Protein AF-A0AAD5MLD8-F1 (afdb_monomer)

Structure (mmCIF, N/CA/C/O backbone):
data_AF-A0AAD5MLD8-F1
#
_entry.id   AF-A0AAD5MLD8-F1
#
loop_
_atom_site.group_PDB
_atom_site.id
_atom_site.type_symbol
_atom_site.label_atom_id
_atom_site.label_alt_id
_atom_site.label_comp_id
_atom_site.label_asym_id
_atom_site.label_entity_id
_atom_site.label_seq_id
_atom_site.pdbx_PDB_ins_code
_atom_site.Cartn_x
_atom_site.Cartn_y
_atom_site.Cartn_z
_atom_site.occupancy
_atom_site.B_iso_or_equiv
_atom_site.auth_seq_id
_atom_site.auth_comp_id
_atom_site.auth_asym_id
_atom_site.auth_atom_id
_atom_site.pdbx_PDB_model_num
ATOM 1 N N . MET A 1 1 ? -49.924 54.176 -0.182 1.00 39.25 1 MET A N 1
ATOM 2 C CA . MET A 1 1 ? -48.789 53.561 -0.897 1.00 39.25 1 MET A CA 1
ATOM 3 C C . MET A 1 1 ? -48.535 52.234 -0.194 1.00 39.25 1 MET A C 1
ATOM 5 O O . MET A 1 1 ? -47.742 52.191 0.726 1.00 39.25 1 MET A O 1
ATOM 9 N N . ASP A 1 2 ? -49.361 51.199 -0.286 1.00 33.53 2 ASP A N 1
ATOM 10 C CA . ASP A 1 2 ? -49.997 50.522 -1.421 1.00 33.53 2 ASP A CA 1
ATOM 11 C C . ASP A 1 2 ? -49.009 50.021 -2.486 1.00 33.53 2 ASP A C 1
ATOM 13 O O . ASP A 1 2 ? -48.157 50.798 -2.909 1.00 33.53 2 ASP A O 1
ATOM 17 N N . HIS A 1 3 ? -49.211 48.761 -2.910 1.00 33.03 3 HIS A N 1
ATOM 18 C CA . HIS A 1 3 ? -48.363 47.828 -3.698 1.00 33.03 3 HIS A CA 1
ATOM 19 C C . HIS A 1 3 ? -47.504 46.894 -2.809 1.00 33.03 3 HIS A C 1
ATOM 21 O O . HIS A 1 3 ? -46.559 47.337 -2.174 1.00 33.03 3 HIS A O 1
ATOM 27 N N . GLY A 1 4 ? -47.739 45.585 -2.659 1.00 28.70 4 GLY A N 1
ATOM 28 C CA . GLY A 1 4 ? -48.553 44.638 -3.423 1.00 28.70 4 GLY A CA 1
ATOM 29 C C . GLY A 1 4 ? -47.695 43.845 -4.414 1.00 28.70 4 GLY A C 1
ATOM 30 O O . GLY A 1 4 ? -47.583 44.265 -5.554 1.00 28.70 4 GLY A O 1
ATOM 31 N N . HIS A 1 5 ? -47.138 42.696 -4.009 1.00 34.34 5 HIS A N 1
ATOM 32 C CA . HIS A 1 5 ? -46.644 41.634 -4.907 1.00 34.34 5 HIS A CA 1
ATOM 33 C C . HIS A 1 5 ? -46.877 40.271 -4.235 1.00 34.34 5 HIS A C 1
ATOM 35 O O . HIS A 1 5 ? -46.333 39.984 -3.175 1.00 34.34 5 HIS A O 1
ATOM 41 N N . HIS A 1 6 ? -47.961 39.595 -4.614 1.00 31.33 6 HIS A N 1
ATOM 42 C CA . HIS A 1 6 ? -48.040 38.542 -5.637 1.00 31.33 6 HIS A CA 1
ATOM 43 C C . HIS A 1 6 ? -47.318 37.246 -5.239 1.00 31.33 6 HIS A C 1
ATOM 45 O O . HIS A 1 6 ? -46.127 37.057 -5.453 1.00 31.33 6 HIS A O 1
ATOM 51 N N . ILE A 1 7 ? -48.118 36.353 -4.652 1.00 32.38 7 ILE A N 1
ATOM 52 C CA . ILE A 1 7 ? -47.848 34.932 -4.454 1.00 32.38 7 ILE A CA 1
ATOM 53 C C . ILE A 1 7 ? -48.361 34.224 -5.708 1.00 32.38 7 ILE A C 1
ATOM 55 O O . ILE A 1 7 ? -49.561 34.278 -5.984 1.00 32.38 7 ILE A O 1
ATOM 59 N N . GLU A 1 8 ? -47.479 33.558 -6.447 1.00 30.08 8 GLU A N 1
ATOM 60 C CA . GLU A 1 8 ? -47.865 32.669 -7.541 1.00 30.08 8 GLU A CA 1
ATOM 61 C C . GLU A 1 8 ? -47.776 31.215 -7.066 1.00 30.08 8 GLU A C 1
ATOM 63 O O . GLU A 1 8 ? -46.756 30.749 -6.555 1.00 30.08 8 GLU A O 1
ATOM 68 N N . LYS A 1 9 ? -48.920 30.534 -7.150 1.00 30.44 9 LYS A N 1
ATOM 69 C CA . LYS A 1 9 ? -49.123 29.130 -6.800 1.00 30.44 9 LYS A CA 1
ATOM 70 C C . LYS A 1 9 ? -48.687 28.278 -7.990 1.00 30.44 9 LYS A C 1
ATOM 72 O O . LYS A 1 9 ? -49.201 28.485 -9.081 1.00 30.44 9 LYS A O 1
ATOM 77 N N . ALA A 1 10 ? -47.809 27.305 -7.766 1.00 32.53 10 ALA A N 1
ATOM 78 C CA . ALA A 1 10 ? -47.527 26.254 -8.738 1.00 32.53 10 ALA A CA 1
ATOM 79 C C . ALA A 1 10 ? -48.274 24.970 -8.356 1.00 32.53 10 ALA A C 1
ATOM 81 O O . ALA A 1 10 ? -48.301 24.560 -7.191 1.00 32.53 10 ALA A O 1
ATOM 82 N N . ASP A 1 11 ? -48.914 24.394 -9.367 1.00 31.75 11 ASP A N 1
ATOM 83 C CA . ASP A 1 11 ? -49.913 23.343 -9.292 1.00 31.75 11 ASP A CA 1
ATOM 84 C C . ASP A 1 11 ? -49.396 21.985 -8.810 1.00 31.75 11 ASP A C 1
ATOM 86 O O . ASP A 1 11 ? -48.335 21.484 -9.183 1.00 31.75 11 ASP A O 1
ATOM 90 N N . ILE A 1 12 ? -50.251 21.357 -8.006 1.00 30.27 12 ILE A N 1
ATOM 91 C CA . ILE A 1 12 ? -50.161 19.983 -7.529 1.00 30.27 12 ILE A CA 1
ATOM 92 C C . ILE A 1 12 ? -50.843 19.093 -8.573 1.00 30.27 12 ILE A C 1
ATOM 94 O O . ILE A 1 12 ? -52.072 19.014 -8.611 1.00 30.27 12 ILE A O 1
ATOM 98 N N . GLN A 1 13 ? -50.071 18.357 -9.374 1.00 30.47 13 GLN A N 1
ATOM 99 C CA . GLN A 1 13 ? -50.604 17.218 -10.124 1.00 30.47 13 GLN A CA 1
ATOM 100 C C . GLN A 1 13 ? -50.449 15.927 -9.316 1.00 30.47 13 GLN A C 1
ATOM 102 O O . GLN A 1 13 ? -49.373 15.353 -9.168 1.00 30.47 13 GLN A O 1
ATOM 107 N N . LYS A 1 14 ? -51.586 15.477 -8.779 1.00 31.31 14 LYS A N 1
ATOM 108 C CA . LYS A 1 14 ? -51.799 14.135 -8.237 1.00 31.31 14 LYS A CA 1
ATOM 109 C C . LYS A 1 14 ? -51.834 13.138 -9.397 1.00 31.31 14 LYS A C 1
ATOM 111 O O . LYS A 1 14 ? -52.748 13.187 -10.219 1.00 31.31 14 LYS A O 1
ATOM 116 N N . HIS A 1 15 ? -50.917 12.178 -9.411 1.00 31.06 15 HIS A N 1
ATOM 117 C CA . HIS A 1 15 ? -51.114 10.931 -10.145 1.00 31.06 15 HIS A CA 1
ATOM 118 C C . HIS A 1 15 ? -51.333 9.774 -9.175 1.00 31.06 15 HIS A C 1
ATOM 120 O O . HIS A 1 15 ? -50.545 9.503 -8.270 1.00 31.06 15 HIS A O 1
ATOM 126 N N . GLN A 1 16 ? -52.510 9.175 -9.340 1.00 29.50 16 GLN A N 1
ATOM 127 C CA . GLN A 1 16 ? -53.023 8.029 -8.615 1.00 29.50 16 GLN A CA 1
ATOM 128 C C . GLN A 1 16 ? -52.293 6.749 -9.038 1.00 29.50 16 GLN A C 1
ATOM 130 O O . GLN A 1 16 ? -51.884 6.582 -10.184 1.00 29.50 16 GLN A O 1
ATOM 135 N N . ARG A 1 17 ? -52.163 5.845 -8.063 1.00 28.47 17 ARG A N 1
ATOM 136 C CA . ARG A 1 17 ? -51.635 4.479 -8.175 1.00 28.47 17 ARG A CA 1
ATOM 137 C C . ARG A 1 17 ? -52.432 3.626 -9.169 1.00 28.47 17 ARG A C 1
ATOM 139 O O . ARG A 1 17 ? -53.650 3.777 -9.234 1.00 28.47 17 ARG A O 1
ATOM 146 N N . PRO A 1 18 ? -51.806 2.557 -9.684 1.00 27.39 18 PRO A N 1
ATOM 147 C CA . PRO A 1 18 ? -52.480 1.275 -9.821 1.00 27.39 18 PRO A CA 1
ATOM 148 C C . PRO A 1 18 ? -51.984 0.289 -8.757 1.00 27.39 18 PRO A C 1
ATOM 150 O O . PRO A 1 18 ? -50.807 -0.046 -8.649 1.00 27.39 18 PRO A O 1
ATOM 153 N N . THR A 1 19 ? -52.937 -0.164 -7.956 1.00 28.52 19 THR A N 1
ATOM 154 C CA . THR A 1 19 ? -52.924 -1.377 -7.138 1.00 28.52 19 THR A CA 1
ATOM 155 C C . THR A 1 19 ? -52.616 -2.620 -7.975 1.00 28.52 19 THR A C 1
ATOM 157 O O . THR A 1 19 ? -53.314 -2.880 -8.951 1.00 28.52 19 THR A O 1
ATOM 160 N N . ILE A 1 20 ? -51.647 -3.434 -7.545 1.00 28.59 20 ILE A N 1
ATOM 161 C CA . ILE A 1 20 ? -51.507 -4.825 -7.996 1.00 28.59 20 ILE A CA 1
ATOM 162 C C . ILE A 1 20 ? -52.199 -5.720 -6.966 1.00 28.59 20 ILE A C 1
ATOM 164 O O . ILE A 1 20 ? -51.765 -5.838 -5.820 1.00 28.59 20 ILE A O 1
ATOM 168 N N . SER A 1 21 ? -53.313 -6.311 -7.386 1.00 26.84 21 SER A N 1
ATOM 169 C CA . SER A 1 21 ? -54.072 -7.338 -6.679 1.00 26.84 21 SER A CA 1
ATOM 170 C C . SER A 1 21 ? -53.724 -8.734 -7.200 1.00 26.84 21 SER A C 1
ATOM 172 O O . SER A 1 21 ? -53.567 -8.906 -8.403 1.00 26.84 21 SER A O 1
ATOM 174 N N . SER A 1 22 ? -53.752 -9.715 -6.289 1.00 27.72 22 SER A N 1
ATOM 175 C CA . SER A 1 22 ? -53.894 -11.173 -6.502 1.00 27.72 22 SER A CA 1
ATOM 176 C C . SER A 1 22 ? -52.821 -11.865 -7.365 1.00 27.72 22 SER A C 1
ATOM 178 O O . SER A 1 22 ? -52.648 -11.570 -8.533 1.00 27.72 22 SER A O 1
ATOM 180 N N . GLY A 1 23 ? -52.115 -12.871 -6.858 1.00 27.92 23 GLY A N 1
ATOM 181 C CA . GLY A 1 23 ? -52.740 -14.166 -6.621 1.00 27.92 23 GLY A CA 1
ATOM 182 C C . GLY A 1 23 ? -51.812 -15.129 -5.886 1.00 27.92 23 GLY A C 1
ATOM 183 O O . GLY A 1 23 ? -50.686 -15.383 -6.300 1.00 27.92 23 GLY A O 1
ATOM 184 N N . ARG A 1 24 ? -52.324 -15.684 -4.785 1.00 28.00 24 ARG A N 1
ATOM 185 C CA . ARG A 1 24 ? -51.824 -16.912 -4.167 1.00 28.00 24 ARG A CA 1
ATOM 186 C C . ARG A 1 24 ? -52.248 -18.083 -5.050 1.00 28.00 24 ARG A C 1
ATOM 188 O O . ARG A 1 24 ? -53.435 -18.397 -5.089 1.00 28.00 24 ARG A O 1
ATOM 195 N N . THR A 1 25 ? -51.302 -18.775 -5.668 1.00 29.70 25 THR A N 1
ATOM 196 C CA . THR A 1 25 ? -51.515 -20.139 -6.166 1.00 29.70 25 THR A CA 1
ATOM 197 C C . THR A 1 25 ? -50.780 -21.120 -5.267 1.00 29.70 25 THR A C 1
ATOM 199 O O . THR A 1 25 ? -49.562 -21.123 -5.117 1.00 29.70 25 THR A O 1
ATOM 202 N N . ARG A 1 26 ? -51.603 -21.919 -4.595 1.00 27.58 26 ARG A N 1
ATOM 203 C CA . ARG A 1 26 ? -51.268 -23.035 -3.726 1.00 27.58 26 ARG A CA 1
ATOM 204 C C . ARG A 1 26 ? -51.119 -24.259 -4.627 1.00 27.58 26 ARG A C 1
ATOM 206 O O . ARG A 1 26 ? -52.128 -24.732 -5.137 1.00 27.58 26 ARG A O 1
ATOM 213 N N . THR A 1 27 ? -49.909 -24.785 -4.790 1.00 28.41 27 THR A N 1
ATOM 214 C CA . THR A 1 27 ? -49.712 -26.103 -5.412 1.00 28.41 27 THR A CA 1
ATOM 215 C C . THR A 1 27 ? -49.242 -27.073 -4.341 1.00 28.41 27 THR A C 1
ATOM 217 O O . THR A 1 27 ? -48.150 -26.954 -3.792 1.00 28.41 27 THR A O 1
ATOM 220 N N . GLN A 1 28 ? -50.133 -27.997 -3.994 1.00 27.20 28 GLN A N 1
ATOM 221 C CA . GLN A 1 28 ? -49.873 -29.129 -3.121 1.00 27.20 28 GLN A CA 1
ATOM 222 C C . GLN A 1 28 ? -49.443 -30.344 -3.952 1.00 27.20 28 GLN A C 1
ATOM 224 O O . GLN A 1 28 ? -50.010 -30.613 -5.003 1.00 27.20 28 GLN A O 1
ATOM 229 N N . MET A 1 29 ? -48.537 -31.114 -3.349 1.00 25.55 29 MET A N 1
ATOM 230 C CA . MET A 1 29 ? -48.331 -32.559 -3.481 1.00 25.55 29 MET A CA 1
ATOM 231 C C . MET A 1 29 ? -47.761 -33.136 -4.784 1.00 25.55 29 MET A C 1
ATOM 233 O O . MET A 1 29 ? -48.455 -33.383 -5.760 1.00 25.55 29 MET A O 1
ATOM 237 N N . GLY A 1 30 ? -46.513 -33.587 -4.657 1.00 28.00 30 GLY A N 1
ATOM 238 C CA . GLY A 1 30 ? -45.981 -34.754 -5.353 1.00 28.00 30 GLY A CA 1
ATOM 239 C C . GLY A 1 30 ? -44.985 -35.477 -4.448 1.00 28.00 30 GLY A C 1
ATOM 240 O O . GLY A 1 30 ? -43.785 -35.257 -4.547 1.00 28.00 30 GLY A O 1
ATOM 241 N N . LYS A 1 31 ? -45.475 -36.313 -3.520 1.00 31.77 31 LYS A N 1
ATOM 242 C CA . LYS A 1 31 ? -44.636 -37.263 -2.770 1.00 31.77 31 LYS A CA 1
ATOM 243 C C . LYS A 1 31 ? -44.147 -38.335 -3.745 1.00 31.77 31 LYS A C 1
ATOM 245 O O . LYS A 1 31 ? -44.894 -39.265 -4.040 1.00 31.77 31 LYS A O 1
ATOM 250 N N . LYS A 1 32 ? -42.903 -38.238 -4.211 1.00 28.78 32 LYS A N 1
ATOM 251 C CA . LYS A 1 32 ? -42.216 -39.356 -4.863 1.00 28.78 32 LYS A CA 1
ATOM 252 C C . LYS A 1 32 ? -41.298 -40.006 -3.828 1.00 28.78 32 LYS A C 1
ATOM 254 O O . LYS A 1 32 ? -40.306 -39.424 -3.409 1.00 28.78 32 LYS A O 1
ATOM 259 N N . LYS A 1 33 ? -41.711 -41.181 -3.346 1.00 31.12 33 LYS A N 1
ATOM 260 C CA . LYS A 1 33 ? -40.863 -42.099 -2.580 1.00 31.12 33 LYS A CA 1
ATOM 261 C C . LYS A 1 33 ? -39.792 -42.614 -3.538 1.00 31.12 33 LYS A C 1
ATOM 263 O O . LYS A 1 33 ? -40.129 -43.386 -4.431 1.00 31.12 33 LYS A O 1
ATOM 268 N N . GLU A 1 34 ? -38.546 -42.205 -3.347 1.00 30.27 34 GLU A N 1
ATOM 269 C CA . GLU A 1 34 ? -37.409 -42.902 -3.940 1.00 30.27 34 GLU A CA 1
ATOM 270 C C . GLU A 1 34 ? -36.818 -43.875 -2.925 1.00 30.27 34 GLU A C 1
ATOM 272 O O . GLU A 1 34 ? -36.647 -43.594 -1.737 1.00 30.27 34 GLU A O 1
ATOM 277 N N . LYS A 1 35 ? -36.681 -45.093 -3.428 1.00 27.92 35 LYS A N 1
ATOM 278 C CA . LYS A 1 35 ? -36.408 -46.339 -2.740 1.00 27.92 35 LYS A CA 1
ATOM 279 C C . LYS A 1 35 ? -34.901 -46.422 -2.514 1.00 27.92 35 LYS A C 1
ATOM 281 O O . LYS A 1 35 ? -34.129 -46.242 -3.447 1.00 27.92 35 LYS A O 1
ATOM 286 N N . TRP A 1 36 ? -34.514 -46.686 -1.273 1.00 25.27 36 TRP A N 1
ATOM 287 C CA . TRP A 1 36 ? -33.142 -46.999 -0.899 1.00 25.27 36 TRP A CA 1
ATOM 288 C C . TRP A 1 36 ? -32.765 -48.365 -1.476 1.00 25.27 36 TRP A C 1
ATOM 290 O O . TRP A 1 36 ? -33.421 -49.358 -1.160 1.00 25.27 36 TRP A O 1
ATOM 300 N N . GLU A 1 37 ? -31.706 -48.419 -2.276 1.00 31.09 37 GLU A N 1
ATOM 301 C CA . GLU A 1 37 ? -30.959 -49.647 -2.540 1.00 31.09 37 GLU A CA 1
ATOM 302 C C . GLU A 1 37 ? -29.500 -49.410 -2.146 1.00 31.09 37 GLU A C 1
ATOM 304 O O . GLU A 1 37 ? -28.834 -48.492 -2.619 1.00 31.09 37 GLU A O 1
ATOM 309 N N . ALA A 1 38 ? -29.061 -50.216 -1.182 1.00 30.50 38 ALA A N 1
ATOM 310 C CA . ALA A 1 38 ? -27.708 -50.274 -0.670 1.00 30.50 38 ALA A CA 1
ATOM 311 C C . ALA A 1 38 ? -26.835 -51.085 -1.635 1.00 30.50 38 ALA A C 1
ATOM 313 O O . ALA A 1 38 ? -27.226 -52.178 -2.046 1.00 30.50 38 ALA A O 1
ATOM 314 N N . GLY A 1 39 ? -25.642 -50.587 -1.957 1.00 28.66 39 GLY A N 1
ATOM 315 C CA . GLY A 1 39 ? -24.698 -51.327 -2.784 1.00 28.66 39 GLY A CA 1
ATOM 316 C C . GLY A 1 39 ? -23.314 -50.693 -2.835 1.00 28.66 39 GLY A C 1
ATOM 317 O O . GLY A 1 39 ? -23.141 -49.626 -3.407 1.00 28.66 39 GLY A O 1
ATOM 318 N N . SER A 1 40 ? -22.354 -51.422 -2.264 1.00 29.78 40 SER A N 1
ATOM 319 C CA . SER A 1 40 ? -20.892 -51.328 -2.398 1.00 29.78 40 SER A CA 1
ATOM 320 C C . SER A 1 40 ? -20.197 -50.047 -1.925 1.00 29.78 40 SER A C 1
ATOM 322 O O . SER A 1 40 ? -20.088 -49.057 -2.645 1.00 29.78 40 SER A O 1
ATOM 324 N N . GLY A 1 41 ? -19.617 -50.143 -0.725 1.00 38.44 41 GLY A N 1
ATOM 325 C CA . GLY A 1 41 ? -18.533 -49.280 -0.283 1.00 38.44 41 GLY A CA 1
ATOM 326 C C . GLY A 1 41 ? -17.299 -49.478 -1.160 1.00 38.44 41 GLY A C 1
ATOM 327 O O . GLY A 1 41 ? -16.670 -50.533 -1.143 1.00 38.44 41 GLY A O 1
ATOM 328 N N . GLN A 1 42 ? -16.962 -48.436 -1.908 1.00 29.86 42 GLN A N 1
ATOM 329 C CA . GLN A 1 42 ? -15.578 -48.094 -2.182 1.00 29.86 42 GLN A CA 1
ATOM 330 C C . GLN A 1 42 ? -15.266 -46.884 -1.310 1.00 29.86 42 GLN A C 1
ATOM 332 O O . GLN A 1 42 ? -15.884 -45.8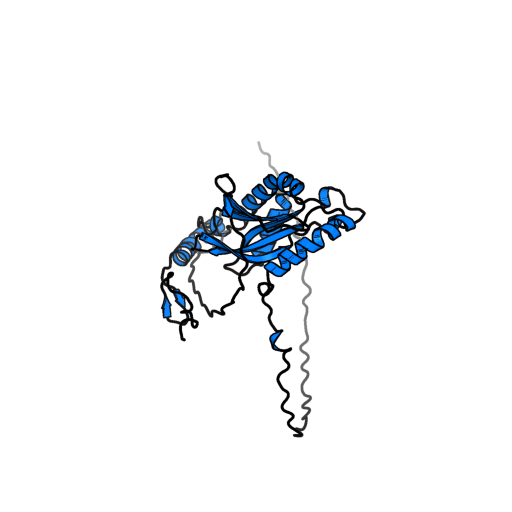29 -1.460 1.00 29.86 42 GLN A O 1
ATOM 337 N N . GLU A 1 43 ? -14.339 -47.072 -0.376 1.00 36.88 43 GLU A N 1
ATOM 338 C CA . GLU A 1 43 ? -13.629 -45.999 0.312 1.00 36.88 43 GLU A CA 1
ATOM 339 C C . GLU A 1 43 ? -12.983 -45.126 -0.769 1.00 36.88 43 GLU A C 1
ATOM 341 O O . GLU A 1 43 ? -11.941 -45.454 -1.335 1.00 36.88 43 GLU A O 1
ATOM 346 N N . LYS A 1 44 ? -13.672 -44.048 -1.151 1.00 35.06 44 LYS A N 1
ATOM 347 C CA . LYS A 1 44 ? -13.056 -42.975 -1.917 1.00 35.06 44 LYS A CA 1
ATOM 348 C C . LYS A 1 44 ? -12.116 -42.273 -0.952 1.00 35.06 44 LYS A C 1
ATOM 350 O O . LYS A 1 44 ? -12.581 -41.628 -0.014 1.00 35.06 44 LYS A O 1
ATOM 355 N N . GLU A 1 45 ? -10.813 -42.413 -1.186 1.00 36.94 45 GLU A N 1
ATOM 356 C CA . GLU A 1 45 ? -9.841 -41.444 -0.688 1.00 36.94 45 GLU A CA 1
ATOM 357 C C . GLU A 1 45 ? -10.401 -40.039 -0.958 1.00 36.94 45 GLU A C 1
ATOM 359 O O . GLU A 1 45 ? -10.863 -39.784 -2.081 1.00 36.94 45 GLU A O 1
ATOM 364 N N . PRO A 1 46 ? -10.436 -39.137 0.036 1.00 34.12 46 PRO A N 1
ATOM 365 C CA . PRO A 1 46 ? -10.917 -37.793 -0.208 1.00 34.12 46 PRO A CA 1
ATOM 366 C C . PRO A 1 46 ? -9.999 -37.157 -1.250 1.00 34.12 46 PRO A C 1
ATOM 368 O O . PRO A 1 46 ? -8.781 -37.073 -1.065 1.00 34.12 46 PRO A O 1
ATOM 371 N N . LEU A 1 47 ? -10.603 -36.763 -2.375 1.00 35.50 47 LEU A N 1
ATOM 372 C CA . LEU A 1 47 ? -9.947 -35.991 -3.416 1.00 35.50 47 LEU A CA 1
ATOM 373 C C . LEU A 1 47 ? -9.204 -34.827 -2.754 1.00 35.50 47 LEU A C 1
ATOM 375 O O . LEU A 1 47 ? -9.806 -33.998 -2.072 1.00 35.50 47 LEU A O 1
ATOM 379 N N . LYS A 1 48 ? -7.903 -34.727 -3.032 1.00 37.09 48 LYS A N 1
ATOM 380 C CA . LYS A 1 48 ? -7.059 -33.566 -2.705 1.00 37.09 48 LYS A CA 1
ATOM 381 C C . LYS A 1 48 ? -7.576 -32.240 -3.297 1.00 37.09 48 LYS A C 1
ATOM 383 O O . LYS A 1 48 ? -7.018 -31.195 -2.988 1.00 37.09 48 LYS A O 1
ATOM 388 N N . ASP A 1 49 ? -8.652 -32.279 -4.078 1.00 36.69 49 ASP A N 1
ATOM 389 C CA . ASP A 1 49 ? -9.279 -31.131 -4.728 1.00 36.69 49 ASP A CA 1
ATOM 390 C C . ASP A 1 49 ? -10.345 -30.423 -3.866 1.00 36.69 49 ASP A C 1
ATOM 392 O O . ASP A 1 49 ? -10.738 -29.308 -4.197 1.00 36.69 49 ASP A O 1
ATOM 396 N N . GLU A 1 50 ? -10.786 -30.987 -2.730 1.00 37.19 50 GLU A N 1
ATOM 397 C CA . GLU A 1 50 ? -11.754 -30.311 -1.836 1.00 37.19 50 GLU A CA 1
ATOM 398 C C . GLU A 1 50 ? -11.117 -29.304 -0.855 1.00 37.19 50 GLU A C 1
ATOM 400 O O . GLU A 1 50 ? -11.828 -28.514 -0.239 1.00 37.19 50 GLU A O 1
ATOM 405 N N . ILE A 1 51 ? -9.780 -29.250 -0.756 1.00 43.62 51 ILE A N 1
ATOM 406 C CA . ILE A 1 51 ? -9.051 -28.234 0.039 1.00 43.62 51 ILE A CA 1
ATOM 407 C C . ILE A 1 51 ? -8.680 -27.002 -0.818 1.00 43.62 51 ILE A C 1
ATOM 409 O O . ILE A 1 51 ? -8.171 -26.010 -0.309 1.00 43.62 51 ILE A O 1
ATOM 413 N N . ALA A 1 52 ? -9.019 -26.987 -2.113 1.00 41.72 52 ALA A N 1
ATOM 414 C CA . ALA A 1 52 ? -8.958 -25.769 -2.933 1.00 41.72 52 ALA A CA 1
ATOM 415 C C . ALA A 1 52 ? -10.084 -24.758 -2.594 1.00 41.72 52 ALA A C 1
ATOM 417 O O . ALA A 1 52 ? -10.156 -23.667 -3.161 1.00 41.72 52 ALA A O 1
ATOM 418 N N . GLY A 1 53 ? -10.986 -25.119 -1.674 1.00 44.03 53 GLY A N 1
ATOM 419 C CA . GLY A 1 53 ? -12.152 -24.340 -1.271 1.00 44.03 53 GLY A CA 1
ATOM 420 C C . GLY A 1 53 ? -11.865 -23.337 -0.156 1.00 44.03 53 GLY A C 1
ATOM 421 O O . GLY A 1 53 ? -12.302 -23.561 0.965 1.00 44.03 53 GLY A O 1
ATOM 422 N N . GLN A 1 54 ? -11.178 -22.248 -0.516 1.00 48.28 54 GLN A N 1
ATOM 423 C CA . GLN A 1 54 ? -11.043 -20.928 0.141 1.00 48.28 54 GLN A CA 1
ATOM 424 C C . GLN A 1 54 ? -9.577 -20.489 0.172 1.00 48.28 54 GLN A C 1
ATOM 426 O O . GLN A 1 54 ? -9.003 -20.288 1.236 1.00 48.28 54 GLN A O 1
ATOM 431 N N . MET A 1 55 ? -8.973 -20.300 -1.006 1.00 50.38 55 MET A N 1
ATOM 432 C CA . MET A 1 55 ? -7.804 -19.424 -1.068 1.00 50.38 55 MET A CA 1
ATOM 433 C C . MET A 1 55 ? -8.249 -18.024 -0.648 1.00 50.38 55 MET A C 1
ATOM 435 O O . MET A 1 55 ? -9.108 -17.410 -1.290 1.00 50.38 55 MET A O 1
ATOM 439 N N . ILE A 1 56 ? -7.693 -17.538 0.454 1.00 63.47 56 ILE A N 1
ATOM 440 C CA . ILE A 1 56 ? -7.806 -16.139 0.834 1.00 63.47 56 ILE A CA 1
ATOM 441 C C . ILE A 1 56 ? -6.960 -15.358 -0.180 1.00 63.47 56 ILE A C 1
ATOM 443 O O . ILE A 1 56 ? -5.929 -15.838 -0.645 1.00 63.47 56 ILE A O 1
ATOM 447 N N . VAL A 1 57 ? -7.377 -14.141 -0.546 1.00 66.75 57 VAL A N 1
ATOM 448 C CA . VAL A 1 57 ? -6.659 -13.271 -1.511 1.00 66.75 57 VAL A CA 1
ATOM 449 C C . VAL A 1 57 ? -5.167 -13.095 -1.160 1.00 66.75 57 VAL A C 1
ATOM 451 O O . VAL A 1 57 ? -4.352 -12.791 -2.026 1.00 66.75 57 VAL A O 1
ATOM 454 N N . PHE A 1 58 ? -4.803 -13.333 0.100 1.00 73.62 58 PHE A N 1
ATOM 455 C CA . PHE A 1 58 ? -3.455 -13.219 0.638 1.00 73.62 58 PHE A CA 1
ATOM 456 C C . PHE A 1 58 ? -2.626 -14.523 0.636 1.00 73.62 58 PHE A C 1
ATOM 458 O O . PHE A 1 58 ? -1.524 -14.533 1.176 1.00 73.62 58 PHE A O 1
ATOM 465 N N . ASP A 1 59 ? -3.133 -15.629 0.083 1.00 72.06 59 ASP A N 1
ATOM 466 C CA . ASP A 1 59 ? -2.410 -16.915 0.065 1.00 72.06 59 ASP A CA 1
ATOM 467 C C . ASP A 1 59 ? -1.348 -16.996 -1.046 1.00 72.06 59 ASP A C 1
ATOM 469 O O . ASP A 1 59 ? -0.529 -17.919 -1.082 1.00 72.06 59 ASP A O 1
ATOM 473 N N . SER A 1 60 ? -1.333 -16.024 -1.959 1.00 77.12 60 SER A N 1
ATOM 474 C CA . SER A 1 60 ? -0.326 -15.936 -3.011 1.00 77.12 60 SER A CA 1
ATOM 475 C C . SER A 1 60 ? 1.035 -15.506 -2.462 1.00 77.12 60 SER A C 1
ATOM 477 O O . SER A 1 60 ? 1.160 -14.559 -1.687 1.00 77.12 60 SER A O 1
ATOM 479 N N . SER A 1 61 ? 2.098 -16.166 -2.926 1.00 87.25 61 SER A N 1
ATOM 480 C CA . SER A 1 61 ? 3.467 -1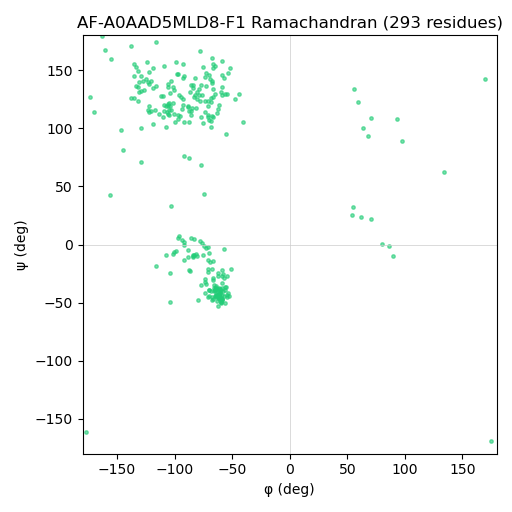5.754 -2.609 1.00 87.25 61 SER A CA 1
ATOM 481 C C . SER A 1 61 ? 3.788 -14.406 -3.262 1.00 87.25 61 SER A C 1
ATOM 483 O O . SER A 1 61 ? 3.989 -14.325 -4.475 1.00 87.25 61 SER A O 1
ATOM 485 N N . LEU A 1 62 ? 3.923 -13.362 -2.442 1.00 91.25 62 LEU A N 1
ATOM 486 C CA . LEU A 1 62 ? 4.363 -12.036 -2.888 1.00 91.25 62 LEU A CA 1
ATOM 487 C C . LEU A 1 62 ? 5.714 -12.070 -3.606 1.00 91.25 62 LEU A C 1
ATOM 489 O O . LEU A 1 62 ? 5.917 -11.353 -4.582 1.00 91.25 62 LEU A O 1
ATOM 493 N N . GLU A 1 63 ? 6.639 -12.923 -3.160 1.00 92.81 63 GLU A N 1
ATOM 494 C CA . GLU A 1 63 ? 7.932 -13.084 -3.826 1.00 92.81 63 GLU A CA 1
ATOM 495 C C . GLU A 1 63 ? 7.755 -13.591 -5.262 1.00 92.81 63 GLU A C 1
ATOM 497 O O . GLU A 1 63 ? 8.392 -13.091 -6.193 1.00 92.81 63 GLU A O 1
ATOM 502 N N . TYR A 1 64 ? 6.865 -14.564 -5.466 1.00 91.62 64 TYR A N 1
ATOM 503 C CA . TYR A 1 64 ? 6.539 -15.054 -6.799 1.00 91.62 64 TYR A CA 1
ATOM 504 C C . TYR A 1 64 ? 5.881 -13.964 -7.658 1.00 91.62 64 TYR A C 1
ATOM 506 O O . TYR A 1 64 ? 6.291 -13.777 -8.804 1.00 91.62 64 TYR A O 1
ATOM 514 N N . GLU A 1 65 ? 4.919 -13.213 -7.115 1.00 91.81 65 GLU A N 1
ATOM 515 C CA . GLU A 1 65 ? 4.229 -12.130 -7.833 1.00 91.81 65 GLU A CA 1
ATOM 516 C C . GLU A 1 65 ? 5.183 -11.008 -8.267 1.00 91.81 65 GLU A C 1
ATOM 518 O O . GLU A 1 65 ? 5.153 -10.581 -9.426 1.00 91.81 65 GLU A O 1
ATOM 523 N N . VAL A 1 66 ? 6.083 -10.577 -7.377 1.00 94.00 66 VAL A N 1
ATOM 524 C CA . VAL A 1 66 ? 7.126 -9.583 -7.676 1.00 94.00 66 VAL A CA 1
ATOM 525 C C . VAL A 1 66 ? 8.028 -10.082 -8.805 1.00 94.00 66 VAL A C 1
ATOM 527 O O . VAL A 1 66 ? 8.231 -9.375 -9.794 1.00 94.00 66 VAL A O 1
ATOM 530 N N . ASN A 1 67 ? 8.525 -11.318 -8.701 1.00 93.31 67 ASN A N 1
ATOM 531 C CA . ASN A 1 67 ? 9.403 -11.912 -9.711 1.00 93.31 67 ASN A CA 1
ATOM 532 C C . ASN A 1 67 ? 8.697 -12.105 -11.064 1.00 93.31 67 ASN A C 1
ATOM 534 O O . ASN A 1 67 ? 9.311 -11.924 -12.116 1.00 93.31 67 ASN A O 1
ATOM 538 N N . SER A 1 68 ? 7.419 -12.489 -11.056 1.00 92.81 68 SER A N 1
ATOM 539 C CA . SER A 1 68 ? 6.607 -12.675 -12.265 1.00 92.81 68 SER A CA 1
ATOM 540 C C . SER A 1 68 ? 6.332 -11.344 -12.975 1.00 92.81 68 SER A C 1
ATOM 542 O O . SER A 1 68 ? 6.538 -11.216 -14.186 1.00 92.81 68 SER A O 1
ATOM 544 N N . THR A 1 69 ? 5.962 -10.315 -12.212 1.00 94.00 69 THR A N 1
ATOM 545 C CA . THR A 1 69 ? 5.730 -8.953 -12.714 1.00 94.00 69 THR A CA 1
ATOM 546 C C . THR A 1 69 ? 6.995 -8.365 -13.331 1.00 94.00 69 THR A C 1
ATOM 548 O O . THR A 1 69 ? 6.974 -7.829 -14.436 1.00 94.00 69 THR A O 1
ATOM 551 N N . GLN A 1 70 ? 8.127 -8.502 -12.644 1.00 92.88 70 GLN A N 1
ATOM 552 C CA . GLN A 1 70 ? 9.406 -7.982 -13.114 1.00 92.88 70 GLN A CA 1
ATOM 553 C C . GLN A 1 70 ? 9.841 -8.605 -14.450 1.00 92.88 70 GLN A C 1
ATOM 555 O O . GLN A 1 70 ? 10.399 -7.920 -15.307 1.00 92.88 70 GLN A O 1
ATOM 560 N N . LYS A 1 71 ? 9.574 -9.903 -14.640 1.00 92.50 71 LYS A N 1
ATOM 561 C CA . LYS A 1 71 ? 9.897 -10.622 -15.880 1.00 92.50 71 LYS A CA 1
ATOM 562 C C . LYS A 1 71 ? 8.976 -10.254 -17.042 1.00 92.50 71 LYS A C 1
ATOM 564 O O . LYS A 1 71 ? 9.434 -10.267 -18.180 1.00 92.50 71 LYS A O 1
ATOM 569 N N . SER A 1 72 ? 7.711 -9.940 -16.767 1.00 91.75 72 SER A N 1
ATOM 570 C CA . SER A 1 72 ? 6.704 -9.613 -17.789 1.00 91.75 72 SER A CA 1
ATOM 571 C C . SER A 1 72 ? 6.673 -8.128 -18.173 1.00 91.75 72 SER A C 1
ATOM 573 O O . SER A 1 72 ? 6.268 -7.801 -19.288 1.00 91.75 72 SER A O 1
ATOM 575 N N . GLN A 1 73 ? 7.159 -7.218 -17.319 1.00 92.50 73 GLN A N 1
ATOM 576 C CA . GLN A 1 73 ? 7.171 -5.774 -17.603 1.00 92.50 73 GLN A CA 1
ATOM 577 C C . GLN A 1 73 ? 7.830 -5.391 -18.948 1.00 92.50 73 GLN A C 1
ATOM 579 O O . GLN A 1 73 ? 7.223 -4.602 -19.672 1.00 92.50 73 GLN A O 1
ATOM 584 N N . PRO A 1 74 ? 8.997 -5.934 -19.353 1.00 90.75 74 PRO A N 1
ATOM 585 C CA . PRO A 1 74 ? 9.608 -5.564 -20.634 1.00 90.75 74 PRO A CA 1
ATOM 586 C C . PRO A 1 74 ? 8.795 -6.022 -21.848 1.00 90.75 74 PRO A C 1
ATOM 588 O O . PRO A 1 74 ? 8.878 -5.429 -22.920 1.00 90.75 74 PRO A O 1
ATOM 591 N N . GLU A 1 75 ? 8.042 -7.115 -21.720 1.00 90.06 75 GLU A N 1
ATOM 592 C CA . GLU A 1 75 ? 7.130 -7.562 -22.770 1.00 90.06 75 GLU A CA 1
ATOM 593 C C . GLU A 1 75 ? 5.941 -6.613 -22.881 1.00 90.06 75 GLU A C 1
ATOM 595 O O . GLU A 1 75 ? 5.653 -6.135 -23.975 1.00 90.06 75 GLU A O 1
ATOM 600 N N . ASN A 1 76 ? 5.367 -6.226 -21.741 1.00 86.81 76 ASN A N 1
ATOM 601 C CA . ASN A 1 76 ? 4.289 -5.247 -21.681 1.00 86.81 76 ASN A CA 1
ATOM 602 C C . ASN A 1 76 ? 4.697 -3.879 -22.267 1.00 86.81 76 ASN A C 1
ATOM 604 O O . ASN A 1 76 ? 3.927 -3.249 -22.992 1.00 86.81 76 ASN A O 1
ATOM 608 N N . GLU A 1 77 ? 5.930 -3.432 -22.015 1.00 89.81 77 GLU A N 1
ATOM 609 C CA . GLU A 1 77 ? 6.467 -2.201 -22.605 1.00 89.81 77 GLU A CA 1
ATOM 610 C C . GLU A 1 77 ? 6.611 -2.306 -24.128 1.00 89.81 77 GLU A C 1
ATOM 612 O O . GLU A 1 77 ? 6.283 -1.359 -24.839 1.00 89.81 77 GLU A O 1
ATOM 617 N N . ARG A 1 78 ? 7.047 -3.459 -24.652 1.00 88.81 78 ARG A N 1
ATOM 618 C CA . ARG A 1 78 ? 7.164 -3.678 -26.104 1.00 88.81 78 ARG A CA 1
ATOM 619 C C . ARG A 1 78 ? 5.810 -3.771 -26.801 1.00 88.81 78 ARG A C 1
ATOM 621 O O . ARG A 1 78 ? 5.685 -3.270 -27.914 1.00 88.81 78 ARG A O 1
ATOM 628 N N . GLU A 1 79 ? 4.834 -4.422 -26.177 1.00 88.31 79 GLU A N 1
ATOM 629 C CA . GLU A 1 79 ? 3.516 -4.665 -26.768 1.00 88.31 79 GLU A CA 1
ATOM 630 C C . GLU A 1 79 ? 2.609 -3.430 -26.682 1.00 88.31 79 GLU A C 1
ATOM 632 O O . GLU A 1 79 ? 2.029 -3.012 -27.682 1.00 88.31 79 GLU A O 1
ATOM 637 N N . HIS A 1 80 ? 2.533 -2.797 -25.508 1.00 86.38 80 HIS A N 1
ATOM 638 C CA . HIS A 1 80 ? 1.575 -1.719 -25.240 1.00 86.38 80 HIS A CA 1
ATOM 639 C C . HIS A 1 80 ? 2.225 -0.328 -25.153 1.00 86.38 80 HIS A C 1
ATOM 641 O O . HIS A 1 80 ? 1.529 0.695 -25.108 1.00 86.38 80 HIS A O 1
ATOM 647 N N . GLY A 1 81 ? 3.561 -0.249 -25.147 1.00 88.00 81 GLY A N 1
ATOM 648 C CA . GLY A 1 81 ? 4.292 1.009 -24.970 1.00 88.00 81 GLY A CA 1
ATOM 649 C C . GLY A 1 81 ? 4.186 1.571 -23.551 1.00 88.00 81 GLY A C 1
ATOM 650 O O . GLY A 1 81 ? 4.320 2.780 -23.373 1.00 88.00 81 GLY A O 1
ATOM 651 N N . ILE A 1 82 ? 3.878 0.728 -22.560 1.00 90.50 82 ILE A N 1
ATOM 652 C CA . ILE A 1 82 ? 3.690 1.131 -21.163 1.00 90.50 82 ILE A CA 1
ATOM 653 C C . ILE A 1 82 ? 5.001 0.880 -20.396 1.00 90.50 82 ILE A C 1
ATOM 655 O O . ILE A 1 82 ? 5.371 -0.275 -20.181 1.00 90.50 82 ILE A O 1
ATOM 659 N N . PRO A 1 83 ? 5.713 1.931 -19.952 1.00 91.31 83 PRO A N 1
ATOM 660 C CA . PRO A 1 83 ? 7.086 1.799 -19.462 1.00 91.31 83 PRO A CA 1
ATOM 661 C C . PRO A 1 83 ? 7.194 1.367 -17.989 1.00 91.31 83 PRO A C 1
ATOM 663 O O . PRO A 1 83 ? 8.286 1.350 -17.417 1.00 91.31 83 PRO A O 1
ATOM 666 N N . TYR A 1 84 ? 6.072 1.057 -17.337 1.00 94.00 84 TYR A N 1
ATOM 667 C CA . TYR A 1 84 ? 6.047 0.628 -15.942 1.00 94.00 84 TYR A CA 1
ATOM 668 C C . TYR A 1 84 ? 4.766 -0.117 -15.567 1.00 94.00 84 TYR A C 1
ATOM 670 O O . TYR A 1 84 ? 3.760 -0.060 -16.266 1.00 94.00 84 TYR A O 1
ATOM 678 N N . VAL A 1 85 ? 4.789 -0.764 -14.405 1.00 95.12 85 VAL A N 1
ATOM 679 C CA . VAL A 1 85 ? 3.603 -1.315 -13.740 1.00 95.12 85 VAL A CA 1
ATOM 680 C C . VAL A 1 85 ? 3.612 -0.872 -12.279 1.00 95.12 85 VAL A C 1
ATOM 682 O O . VAL A 1 85 ? 4.669 -0.850 -11.646 1.00 95.12 85 VAL A O 1
ATOM 685 N N . ALA A 1 86 ? 2.447 -0.514 -11.740 1.00 96.38 86 ALA A N 1
ATOM 686 C CA . ALA A 1 86 ? 2.294 -0.114 -10.346 1.00 96.38 86 ALA A CA 1
ATOM 687 C C . ALA A 1 86 ? 1.284 -1.004 -9.614 1.00 96.38 86 ALA A C 1
ATOM 689 O O . ALA A 1 86 ? 0.309 -1.474 -10.200 1.00 96.38 86 ALA A O 1
ATOM 690 N N . TYR A 1 87 ? 1.504 -1.196 -8.318 1.00 97.50 87 TYR A N 1
ATOM 691 C CA . TYR A 1 87 ? 0.630 -1.956 -7.428 1.00 97.50 87 TYR A CA 1
ATOM 692 C C . TYR A 1 87 ? 0.437 -1.205 -6.116 1.00 97.50 87 TYR A C 1
ATOM 694 O O . TYR A 1 87 ? 1.369 -0.585 -5.606 1.00 97.50 87 TYR A O 1
ATOM 702 N N . PHE A 1 88 ? -0.753 -1.312 -5.540 1.00 97.44 88 PHE A N 1
ATOM 703 C CA . PHE A 1 88 ? -1.005 -0.982 -4.146 1.00 97.44 88 PHE A CA 1
ATOM 704 C C . PHE A 1 88 ? -0.473 -2.105 -3.260 1.00 97.44 88 PHE A C 1
ATOM 706 O O . PHE A 1 88 ? -0.807 -3.273 -3.458 1.00 97.44 88 PHE A O 1
ATOM 713 N N . LEU A 1 89 ? 0.338 -1.750 -2.268 1.00 96.50 89 LEU A N 1
ATOM 714 C CA . LEU A 1 89 ? 0.756 -2.674 -1.221 1.00 96.50 89 LEU A CA 1
ATOM 715 C C . LEU A 1 89 ? -0.358 -2.742 -0.179 1.00 96.50 89 LEU A C 1
ATOM 717 O O . LEU A 1 89 ? -0.685 -1.730 0.441 1.00 96.50 89 LEU A O 1
ATOM 721 N N . VAL A 1 90 ? -0.941 -3.922 -0.006 1.00 94.31 90 VAL A N 1
ATOM 722 C CA . VAL A 1 90 ? -2.047 -4.190 0.914 1.00 94.31 90 VAL A CA 1
ATOM 723 C C . VAL A 1 90 ? -1.503 -4.935 2.126 1.00 94.31 90 VAL A C 1
ATOM 725 O O . VAL A 1 90 ? -0.895 -5.997 1.984 1.00 94.31 90 VAL A O 1
ATOM 728 N N . GLY A 1 91 ? -1.692 -4.375 3.318 1.00 92.19 91 GLY A N 1
ATOM 729 C CA . GLY A 1 91 ? -1.008 -4.836 4.520 1.00 92.19 91 GLY A CA 1
ATOM 730 C C . GLY A 1 91 ? -1.424 -4.113 5.798 1.00 92.19 91 GLY A C 1
ATOM 731 O O . GLY A 1 91 ? -2.474 -3.475 5.845 1.00 92.19 91 GLY A O 1
ATOM 732 N N . SER A 1 92 ? -0.598 -4.194 6.836 1.00 89.00 92 SER A N 1
ATOM 733 C CA . SER A 1 92 ? -0.840 -3.566 8.137 1.00 89.00 92 SER A CA 1
ATOM 734 C C . SER A 1 92 ? 0.377 -2.787 8.634 1.00 89.00 92 SER A C 1
ATOM 736 O O . SER A 1 92 ? 1.527 -3.141 8.367 1.00 89.00 92 SER A O 1
ATOM 738 N N . PHE A 1 93 ? 0.104 -1.725 9.390 1.00 86.00 93 PHE A N 1
ATOM 739 C CA . PHE A 1 93 ? 1.102 -1.037 10.204 1.00 86.00 93 PHE A CA 1
ATOM 740 C C . PHE A 1 93 ? 1.177 -1.763 11.546 1.00 86.00 93 PHE A C 1
ATOM 742 O O . PHE A 1 93 ? 0.177 -1.805 12.265 1.00 86.00 93 PHE A O 1
ATOM 749 N N . CYS A 1 94 ? 2.313 -2.378 11.856 1.00 75.75 94 CYS A N 1
ATOM 750 C CA . CYS A 1 94 ? 2.465 -3.168 13.072 1.00 75.75 94 CYS A CA 1
ATOM 751 C C . CYS A 1 94 ? 3.163 -2.364 14.177 1.00 75.75 94 CYS A C 1
ATOM 753 O O . CYS A 1 94 ? 3.868 -1.386 13.927 1.00 75.75 94 CYS A O 1
ATOM 755 N N . SER A 1 95 ? 2.943 -2.771 15.428 1.00 70.06 95 SER A N 1
ATOM 756 C CA . SER A 1 95 ? 3.529 -2.129 16.614 1.00 70.06 95 SER A CA 1
ATOM 757 C C . SER A 1 95 ? 5.034 -2.375 16.762 1.00 70.06 95 SER A C 1
ATOM 759 O O . SER A 1 95 ? 5.692 -1.680 17.533 1.00 70.06 95 SER A O 1
ATOM 761 N N . ASP A 1 96 ? 5.589 -3.324 16.005 1.00 74.94 96 ASP A N 1
ATOM 762 C CA . ASP A 1 96 ? 7.031 -3.555 15.869 1.00 74.94 96 ASP A CA 1
ATOM 763 C C . ASP A 1 96 ? 7.747 -2.438 15.084 1.00 74.94 96 ASP A C 1
ATOM 765 O O . ASP A 1 96 ? 8.977 -2.399 15.054 1.00 74.94 96 ASP A O 1
ATOM 769 N N . GLY A 1 97 ? 6.989 -1.502 14.500 1.00 76.44 97 GLY A N 1
ATOM 770 C CA . GLY A 1 97 ? 7.501 -0.404 13.686 1.00 76.44 97 GLY A CA 1
ATOM 771 C C . GLY A 1 97 ? 7.706 -0.775 12.217 1.00 76.44 97 GLY A C 1
ATOM 772 O O . GLY A 1 97 ? 8.063 0.099 11.424 1.00 76.44 97 GLY A O 1
ATOM 773 N N . ASP A 1 98 ? 7.441 -2.028 11.842 1.00 86.00 98 ASP A N 1
ATOM 774 C CA . ASP A 1 98 ? 7.548 -2.512 10.474 1.00 86.00 98 ASP A CA 1
ATOM 775 C C . ASP A 1 98 ? 6.204 -2.406 9.730 1.00 86.00 98 ASP A C 1
ATOM 777 O O . ASP A 1 98 ? 5.104 -2.398 10.297 1.00 86.00 98 ASP A O 1
ATOM 781 N N . ILE A 1 99 ? 6.300 -2.321 8.401 1.00 92.06 99 ILE A N 1
ATOM 782 C CA . ILE A 1 99 ? 5.149 -2.375 7.496 1.00 92.06 99 ILE A CA 1
ATOM 783 C C . ILE A 1 99 ? 5.076 -3.786 6.926 1.00 92.06 99 ILE A C 1
ATOM 785 O O . ILE A 1 99 ? 5.927 -4.186 6.129 1.00 92.06 99 ILE A O 1
ATOM 789 N N . HIS A 1 100 ? 4.034 -4.523 7.301 1.00 91.44 100 HIS A N 1
ATOM 790 C CA . HIS A 1 100 ? 3.813 -5.884 6.820 1.00 91.44 100 HIS A CA 1
ATOM 791 C C . HIS A 1 100 ? 2.882 -5.852 5.620 1.00 91.44 100 HIS A C 1
ATOM 793 O O . HIS A 1 100 ? 1.800 -5.276 5.688 1.00 91.44 100 HIS A O 1
ATOM 799 N N . VAL A 1 101 ? 3.295 -6.469 4.515 1.00 93.31 101 VAL A N 1
ATOM 800 C CA . VAL A 1 101 ? 2.516 -6.532 3.272 1.00 93.31 101 VAL A CA 1
ATOM 801 C C . VAL A 1 101 ? 2.039 -7.962 3.070 1.00 93.31 101 VAL A C 1
ATOM 803 O O . VAL A 1 101 ? 2.844 -8.889 3.089 1.00 93.31 101 VAL A O 1
ATOM 806 N N . ALA A 1 102 ? 0.736 -8.124 2.860 1.00 91.56 102 ALA A N 1
ATOM 807 C CA . ALA A 1 102 ? 0.097 -9.414 2.628 1.00 91.56 102 ALA A CA 1
ATOM 808 C C . ALA A 1 102 ? -0.278 -9.638 1.156 1.00 91.56 102 ALA A C 1
ATOM 810 O O . ALA A 1 102 ? -0.395 -10.778 0.722 1.00 91.56 102 ALA A O 1
ATOM 811 N N . HIS A 1 103 ? -0.478 -8.566 0.380 1.00 92.88 103 HIS A N 1
ATOM 812 C CA . HIS A 1 103 ? -0.865 -8.664 -1.027 1.00 92.88 103 HIS A CA 1
ATOM 813 C C . HIS A 1 103 ? -0.472 -7.429 -1.844 1.00 92.88 103 HIS A C 1
ATOM 815 O O . HIS A 1 103 ? -0.252 -6.343 -1.303 1.00 92.88 103 HIS A O 1
ATOM 821 N N . MET A 1 104 ? -0.396 -7.602 -3.164 1.00 94.00 104 MET A N 1
ATOM 822 C CA . MET A 1 104 ? -0.162 -6.542 -4.136 1.00 94.00 104 MET A CA 1
ATOM 823 C C . MET A 1 104 ? -1.350 -6.431 -5.090 1.00 94.00 104 MET A C 1
ATOM 825 O O . MET A 1 104 ? -1.500 -7.217 -6.020 1.00 94.00 104 MET A O 1
ATOM 829 N N . ALA A 1 105 ? -2.183 -5.412 -4.888 1.00 94.25 105 ALA A N 1
ATOM 830 C CA . ALA A 1 105 ? -3.327 -5.163 -5.757 1.00 94.25 105 ALA A CA 1
ATOM 831 C C . ALA A 1 105 ? -2.904 -4.298 -6.961 1.00 94.25 105 ALA A C 1
ATOM 833 O O . ALA A 1 105 ? -2.271 -3.260 -6.757 1.00 94.25 105 ALA A O 1
ATOM 834 N N . PRO A 1 106 ? -3.240 -4.658 -8.211 1.00 93.62 106 PRO A N 1
ATOM 835 C CA . PRO A 1 106 ? -2.850 -3.869 -9.380 1.00 93.62 106 PRO A CA 1
ATOM 836 C C . PRO A 1 106 ? -3.374 -2.426 -9.332 1.00 93.62 106 PRO A C 1
ATOM 838 O O . PRO A 1 106 ? -4.576 -2.197 -9.197 1.00 93.62 106 PRO A O 1
ATOM 841 N N . CYS A 1 107 ? -2.491 -1.445 -9.531 1.00 94.56 107 CYS A N 1
ATOM 842 C CA . CYS A 1 107 ? -2.866 -0.059 -9.818 1.00 94.56 107 CYS A CA 1
ATOM 843 C C . CYS A 1 107 ? -2.935 0.105 -11.340 1.00 94.56 107 CYS A C 1
ATOM 845 O O . CYS A 1 107 ? -2.004 0.581 -11.991 1.00 94.56 107 CYS A O 1
ATOM 847 N N . SER A 1 108 ? -4.022 -0.413 -11.912 1.00 87.62 108 SER A N 1
ATOM 848 C CA . SER A 1 108 ? -4.181 -0.496 -13.364 1.00 87.62 108 SER A CA 1
ATOM 849 C C . SER A 1 108 ? -4.368 0.886 -13.980 1.00 87.62 108 SER A C 1
ATOM 851 O O . SER A 1 108 ? -5.062 1.743 -13.426 1.00 87.62 108 SER A O 1
ATOM 853 N N . LEU A 1 109 ? -3.775 1.080 -15.155 1.00 88.44 109 LEU A N 1
ATOM 854 C CA . LEU A 1 109 ? -4.097 2.207 -16.020 1.00 88.44 109 LEU A CA 1
ATOM 855 C C . LEU A 1 109 ? -5.537 2.070 -16.559 1.00 88.44 109 LEU A C 1
ATOM 857 O O . LEU A 1 109 ? -6.095 0.965 -16.550 1.00 88.44 109 LEU A O 1
ATOM 861 N N . PRO A 1 110 ? -6.151 3.165 -17.038 1.00 84.19 110 PRO A N 1
ATOM 862 C CA . PRO A 1 110 ? -7.419 3.106 -17.758 1.00 84.19 110 PRO A CA 1
ATOM 863 C C . PRO A 1 110 ? -7.375 2.099 -18.914 1.00 84.19 110 PRO A C 1
ATOM 865 O O . PRO A 1 110 ? -6.332 1.893 -19.530 1.00 84.19 110 PRO A O 1
ATOM 868 N N . SER A 1 111 ? -8.521 1.518 -19.278 1.00 82.44 111 SER A N 1
ATOM 869 C CA . SER A 1 111 ? -8.604 0.574 -20.407 1.00 82.44 111 SER A CA 1
ATOM 870 C C . SER A 1 111 ? -8.158 1.177 -21.745 1.00 82.44 111 SER A C 1
ATOM 872 O O . SER A 1 111 ? -7.754 0.444 -22.641 1.00 82.44 111 SER A O 1
ATOM 874 N N . THR A 1 112 ? -8.182 2.505 -21.879 1.00 83.75 112 THR A N 1
ATOM 875 C CA . THR A 1 112 ? -7.666 3.228 -23.047 1.00 83.75 112 THR A CA 1
ATOM 876 C C . THR A 1 112 ? -6.142 3.180 -23.161 1.00 83.75 112 THR A C 1
ATOM 878 O O . THR A 1 112 ? -5.614 3.463 -24.227 1.00 83.75 112 THR A O 1
ATOM 881 N N . ALA A 1 113 ? -5.410 2.796 -22.111 1.00 81.94 113 ALA A N 1
ATOM 882 C CA . ALA A 1 113 ? -3.948 2.736 -22.121 1.00 81.94 113 ALA A CA 1
ATOM 883 C C . ALA A 1 113 ? -3.385 1.669 -23.072 1.00 81.94 113 ALA A C 1
ATOM 885 O O . ALA A 1 113 ? -2.288 1.833 -23.608 1.00 81.94 113 ALA A O 1
ATOM 886 N N . THR A 1 114 ? -4.127 0.580 -23.276 1.00 81.69 114 THR A N 1
ATOM 887 C CA . THR A 1 114 ? -3.760 -0.515 -24.184 1.00 81.69 114 THR A CA 1
ATOM 888 C C . THR A 1 114 ? -4.460 -0.417 -25.540 1.00 81.69 114 THR A C 1
ATOM 890 O O . THR A 1 114 ? -4.135 -1.182 -26.445 1.00 81.69 114 THR A O 1
ATOM 893 N N . ASP A 1 115 ? -5.385 0.532 -25.713 1.00 81.56 115 ASP A N 1
ATOM 894 C CA . ASP A 1 115 ? -6.048 0.776 -26.992 1.00 81.56 115 ASP A CA 1
ATOM 895 C C . ASP A 1 115 ? -5.114 1.538 -27.946 1.00 81.56 115 ASP A C 1
ATOM 897 O O . ASP A 1 115 ? -4.464 2.521 -27.585 1.00 81.56 115 ASP A O 1
ATOM 901 N N . SER A 1 116 ? -5.096 1.108 -29.204 1.00 72.94 116 SER A N 1
ATOM 902 C CA . SER A 1 116 ? -4.482 1.820 -30.326 1.00 72.94 116 SER A CA 1
ATOM 903 C C . SER A 1 116 ? -4.985 3.262 -30.498 1.00 72.94 116 SER A C 1
ATOM 905 O O . SER A 1 116 ? -4.246 4.099 -31.014 1.00 72.94 116 SER A O 1
ATOM 907 N N . ALA A 1 117 ? -6.214 3.558 -30.058 1.00 72.56 117 ALA A N 1
ATOM 908 C CA . ALA A 1 117 ? -6.805 4.897 -30.069 1.00 72.56 117 ALA A CA 1
ATOM 909 C C . ALA A 1 117 ? -6.511 5.722 -28.798 1.00 72.56 117 ALA A C 1
ATOM 911 O O . ALA A 1 117 ? -6.904 6.887 -28.723 1.00 72.56 117 ALA A O 1
ATOM 912 N N . GLY A 1 118 ? -5.846 5.132 -27.799 1.00 74.38 118 GLY A N 1
ATOM 913 C CA . GLY A 1 118 ? -5.497 5.790 -26.545 1.00 74.38 118 GLY A CA 1
ATOM 914 C C . GLY A 1 118 ? -4.466 6.900 -26.722 1.00 74.38 118 GLY A C 1
ATOM 915 O O . GLY A 1 118 ? -3.481 6.753 -27.449 1.00 74.38 118 GLY A O 1
ATOM 916 N N . ASP A 1 119 ? -4.668 8.015 -26.021 1.00 80.00 119 ASP A N 1
ATOM 917 C CA . ASP A 1 119 ? -3.695 9.100 -25.991 1.00 80.00 119 ASP A CA 1
ATOM 918 C C . ASP A 1 119 ? -2.510 8.785 -25.060 1.00 80.00 119 ASP A C 1
ATOM 920 O O . ASP A 1 119 ? -2.524 7.854 -24.250 1.00 80.00 119 ASP A O 1
ATOM 924 N N . SER A 1 120 ? -1.437 9.571 -25.173 1.00 79.19 120 SER A N 1
ATOM 925 C CA . SER A 1 120 ? -0.246 9.392 -24.333 1.00 79.19 120 SER A CA 1
ATOM 926 C C . SER A 1 120 ? -0.534 9.588 -22.843 1.00 79.19 120 SER A C 1
ATOM 928 O O . SER A 1 120 ? 0.170 9.016 -22.016 1.00 79.19 120 SER A O 1
ATOM 930 N N . LEU A 1 121 ? -1.553 10.385 -22.503 1.00 81.12 121 LEU A N 1
ATOM 931 C CA . LEU A 1 121 ? -1.947 10.654 -21.122 1.00 81.12 121 LEU A CA 1
ATOM 932 C C . LEU A 1 121 ? -2.583 9.418 -20.474 1.00 81.12 121 LEU A C 1
ATOM 934 O O . LEU A 1 121 ? -2.254 9.092 -19.336 1.00 81.12 121 LEU A O 1
ATOM 938 N N . SER A 1 122 ? -3.396 8.667 -21.222 1.00 82.69 122 SER A N 1
ATOM 939 C CA . SER A 1 122 ? -3.995 7.401 -20.775 1.00 82.69 122 SER A CA 1
ATOM 940 C C . SER A 1 122 ? -2.953 6.356 -20.369 1.00 82.69 122 SER A C 1
ATOM 942 O O . SER A 1 122 ? -3.238 5.484 -19.555 1.00 82.69 122 SER A O 1
ATOM 944 N N . LYS A 1 123 ? -1.732 6.442 -20.911 1.00 82.56 123 LYS A N 1
ATOM 945 C CA . LYS A 1 123 ? -0.612 5.542 -20.585 1.00 82.56 123 LYS A CA 1
ATOM 946 C C . LYS A 1 123 ? 0.183 5.979 -19.356 1.00 82.56 123 LYS A C 1
ATOM 948 O O . LYS A 1 123 ? 1.221 5.386 -19.058 1.00 82.56 123 LYS A O 1
ATOM 953 N N . THR A 1 124 ? -0.270 7.023 -18.664 1.00 84.88 124 THR A N 1
ATOM 954 C CA . THR A 1 124 ? 0.395 7.554 -17.481 1.00 84.88 124 THR A CA 1
ATOM 955 C C . THR A 1 124 ? -0.498 7.514 -16.247 1.00 84.88 124 THR A C 1
ATOM 957 O O . THR A 1 124 ? -1.693 7.770 -16.322 1.00 84.88 124 THR A O 1
ATOM 960 N N . LEU A 1 125 ? 0.098 7.184 -15.105 1.00 89.44 125 LEU A N 1
ATOM 961 C CA . LEU A 1 125 ? -0.466 7.382 -13.785 1.00 89.44 125 LEU A CA 1
ATOM 962 C C . LEU A 1 125 ? -0.171 8.809 -13.347 1.00 89.44 125 LEU A C 1
ATOM 964 O O . LEU A 1 125 ? 0.957 9.292 -13.477 1.00 89.44 125 LEU A O 1
ATOM 968 N N . ASP A 1 126 ? -1.177 9.436 -12.764 1.00 91.81 126 ASP A N 1
ATOM 969 C CA . ASP A 1 126 ? -1.026 10.667 -12.015 1.00 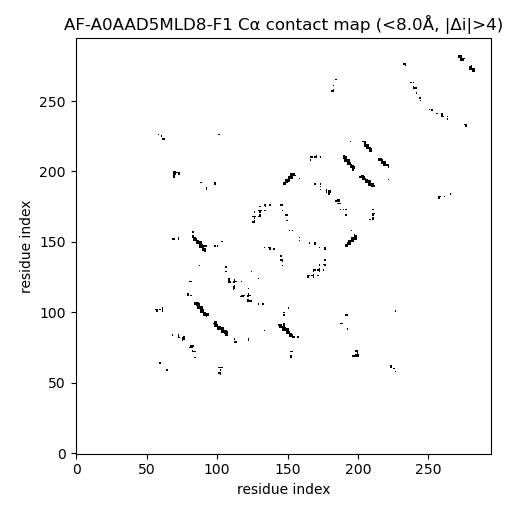91.81 126 ASP A CA 1
ATOM 970 C C . ASP A 1 126 ? -1.389 10.451 -10.539 1.00 91.81 126 ASP A C 1
ATOM 972 O O . ASP A 1 126 ? -1.797 9.370 -10.101 1.00 91.81 126 ASP A O 1
ATOM 976 N N . GLU A 1 127 ? -1.166 11.500 -9.756 1.00 94.19 127 GLU A N 1
ATOM 977 C CA . GLU A 1 127 ? -1.406 11.513 -8.318 1.00 94.19 127 GLU A CA 1
ATOM 978 C C . GLU A 1 127 ? -2.876 11.256 -7.959 1.00 94.19 127 GLU A C 1
ATOM 980 O O . GLU A 1 127 ? -3.151 10.500 -7.023 1.00 94.19 127 GLU A O 1
ATOM 985 N N . ASP A 1 128 ? -3.804 11.865 -8.702 1.00 92.75 128 ASP A N 1
ATOM 986 C CA . ASP A 1 128 ? -5.240 11.783 -8.440 1.00 92.75 128 ASP A CA 1
ATOM 987 C C . ASP A 1 128 ? -5.755 10.372 -8.743 1.00 92.75 128 ASP A C 1
ATOM 989 O O . ASP A 1 128 ? -6.444 9.771 -7.919 1.00 92.75 128 ASP A O 1
ATOM 993 N N . TRP A 1 129 ? -5.336 9.783 -9.865 1.00 92.81 129 TRP A N 1
ATOM 994 C CA . TRP A 1 129 ? -5.693 8.423 -10.251 1.00 92.81 129 TRP A CA 1
ATOM 995 C C . TRP A 1 129 ? -5.254 7.398 -9.208 1.00 92.81 129 TRP A C 1
ATOM 997 O O . TRP A 1 129 ? -6.037 6.521 -8.831 1.00 92.81 129 TRP A O 1
ATOM 1007 N N . ILE A 1 130 ? -4.007 7.488 -8.738 1.00 95.62 130 ILE A N 1
ATOM 1008 C CA . ILE A 1 130 ? -3.487 6.560 -7.730 1.00 95.62 130 ILE A CA 1
ATOM 1009 C C . ILE A 1 130 ? -4.290 6.700 -6.433 1.00 95.62 130 ILE A C 1
ATOM 1011 O O . ILE A 1 130 ? -4.744 5.689 -5.898 1.00 95.62 130 ILE A O 1
ATOM 1015 N N . ALA A 1 131 ? -4.501 7.924 -5.947 1.00 94.12 131 ALA A N 1
ATOM 1016 C CA . ALA A 1 131 ? -5.199 8.161 -4.688 1.00 94.12 131 ALA A CA 1
ATOM 1017 C C . ALA A 1 131 ? -6.677 7.731 -4.736 1.00 94.12 131 ALA A C 1
ATOM 1019 O O . ALA A 1 131 ? -7.148 7.039 -3.832 1.00 94.12 131 ALA A O 1
ATOM 1020 N N . ASP A 1 132 ? -7.392 8.066 -5.812 1.00 92.50 132 ASP A N 1
ATOM 1021 C CA . ASP A 1 132 ? -8.806 7.721 -5.979 1.00 92.50 132 ASP A CA 1
ATOM 1022 C C . ASP A 1 132 ? -9.009 6.202 -6.106 1.00 92.50 132 ASP A C 1
ATOM 1024 O O . ASP A 1 132 ? -10.008 5.648 -5.640 1.00 92.50 132 ASP A O 1
ATOM 1028 N N . ASN A 1 133 ? -8.070 5.490 -6.738 1.00 93.38 133 ASN A N 1
ATOM 1029 C CA . ASN A 1 133 ? -8.128 4.030 -6.805 1.00 93.38 133 ASN A CA 1
ATOM 1030 C C . ASN A 1 133 ? -7.692 3.373 -5.491 1.00 93.38 133 ASN A C 1
ATOM 1032 O O . ASN A 1 133 ? -8.304 2.380 -5.095 1.00 93.38 133 ASN A O 1
ATOM 1036 N N . ALA A 1 134 ? -6.730 3.949 -4.766 1.00 93.56 134 ALA A N 1
ATOM 1037 C CA . ALA A 1 134 ? -6.374 3.484 -3.429 1.00 93.56 134 ALA A CA 1
ATOM 1038 C C . ALA A 1 134 ? -7.560 3.584 -2.456 1.00 93.56 134 ALA A C 1
ATOM 1040 O O . ALA A 1 134 ? -7.773 2.676 -1.651 1.00 93.56 134 ALA A O 1
ATOM 1041 N N . GLU A 1 135 ? -8.373 4.640 -2.555 1.00 90.06 135 GLU A N 1
ATOM 1042 C CA . GLU A 1 135 ? -9.601 4.786 -1.766 1.00 90.06 135 GLU A CA 1
ATOM 1043 C C . GLU A 1 135 ? -10.589 3.646 -2.045 1.00 90.06 135 GLU A C 1
ATOM 1045 O O . GLU A 1 135 ? -11.136 3.041 -1.120 1.00 90.06 135 GLU A O 1
ATOM 1050 N N . LYS A 1 136 ? -10.805 3.319 -3.323 1.00 91.25 136 LYS A N 1
ATOM 1051 C CA . LYS A 1 136 ? -11.703 2.226 -3.728 1.00 91.25 136 LYS A CA 1
ATOM 1052 C C . LYS A 1 136 ? -11.206 0.881 -3.212 1.00 91.25 136 LYS A C 1
ATOM 1054 O O . LYS A 1 136 ? -12.013 0.116 -2.690 1.00 91.25 136 LYS A O 1
ATOM 1059 N N . VAL A 1 137 ? -9.900 0.619 -3.320 1.00 91.56 137 VAL A N 1
ATOM 1060 C CA . VAL A 1 137 ? -9.268 -0.582 -2.755 1.00 91.56 137 VAL A CA 1
ATOM 1061 C C . VAL A 1 137 ? -9.488 -0.617 -1.245 1.00 91.56 137 VAL A C 1
ATOM 1063 O O . VAL A 1 137 ? -10.014 -1.594 -0.731 1.00 91.56 137 VAL A O 1
ATOM 1066 N N . THR A 1 138 ? -9.198 0.473 -0.538 1.00 88.38 138 THR A N 1
ATOM 1067 C CA . THR A 1 138 ? -9.353 0.556 0.924 1.00 88.38 138 THR A CA 1
ATOM 1068 C C . THR A 1 138 ? -10.783 0.240 1.376 1.00 88.38 138 THR A C 1
ATOM 1070 O O . THR A 1 138 ? -10.972 -0.472 2.355 1.00 88.38 138 THR A O 1
ATOM 1073 N N . ARG A 1 139 ? -11.807 0.686 0.637 1.00 86.44 139 ARG A N 1
ATOM 1074 C CA . ARG A 1 139 ? -13.221 0.433 0.979 1.00 86.44 139 ARG A CA 1
ATOM 1075 C C . ARG A 1 139 ? -13.651 -1.034 0.868 1.00 86.44 139 ARG A C 1
ATOM 1077 O O . ARG A 1 139 ? -14.676 -1.386 1.447 1.00 86.44 139 ARG A O 1
ATOM 1084 N N . ILE A 1 140 ? -12.928 -1.860 0.109 1.00 87.12 140 ILE A N 1
ATOM 1085 C CA . ILE A 1 140 ? -13.242 -3.289 -0.060 1.00 87.12 140 ILE A CA 1
ATOM 1086 C C . ILE A 1 140 ? -12.352 -4.200 0.791 1.00 87.12 140 ILE A C 1
ATOM 1088 O O . ILE A 1 140 ? -12.602 -5.405 0.845 1.00 87.12 140 ILE A O 1
ATOM 1092 N N . LEU A 1 141 ? -11.322 -3.650 1.442 1.00 86.31 141 LEU A N 1
ATOM 1093 C CA . LEU A 1 141 ? -10.448 -4.420 2.318 1.00 86.31 141 LEU A CA 1
ATOM 1094 C C . LEU A 1 141 ? -11.157 -4.769 3.635 1.00 86.31 141 LEU A C 1
ATOM 1096 O O . LEU A 1 141 ? -11.941 -3.972 4.159 1.00 86.31 141 LEU A O 1
ATOM 1100 N N . PRO A 1 142 ? -10.886 -5.961 4.196 1.00 81.19 142 PRO A N 1
ATOM 1101 C CA . PRO A 1 142 ? -11.334 -6.288 5.539 1.00 81.19 142 PRO A CA 1
ATOM 1102 C C . PRO A 1 142 ? -10.656 -5.375 6.571 1.00 81.19 142 PRO A C 1
ATOM 1104 O O . PRO A 1 142 ? -9.541 -4.893 6.369 1.00 81.19 142 PRO A O 1
ATOM 1107 N N . GLY A 1 143 ? -11.320 -5.168 7.711 1.00 75.31 143 GLY A N 1
ATOM 1108 C CA . GLY A 1 143 ? -10.756 -4.387 8.813 1.00 75.31 143 GLY A CA 1
ATOM 1109 C C . GLY A 1 143 ? -9.413 -4.949 9.295 1.00 75.31 143 GLY A C 1
ATOM 1110 O O . GLY A 1 143 ? -9.219 -6.162 9.332 1.00 75.31 143 GLY A O 1
ATOM 1111 N N . GLY A 1 144 ? -8.492 -4.056 9.669 1.00 77.25 144 GLY A N 1
ATOM 1112 C CA . GLY A 1 144 ? -7.128 -4.406 10.089 1.00 77.25 144 GLY A CA 1
ATOM 1113 C C . GLY A 1 144 ? -6.103 -4.456 8.951 1.00 77.25 144 GLY A C 1
ATOM 1114 O O . GLY A 1 144 ? -4.907 -4.497 9.225 1.00 77.25 144 GLY A O 1
ATOM 1115 N N . VAL A 1 145 ? -6.545 -4.381 7.692 1.00 86.62 145 VAL A N 1
ATOM 1116 C CA . VAL A 1 145 ? -5.676 -4.313 6.512 1.00 86.62 145 VAL A CA 1
ATOM 1117 C C . VAL A 1 145 ? -5.992 -3.040 5.731 1.00 86.62 145 VAL A C 1
ATOM 1119 O O . VAL A 1 145 ? -7.151 -2.674 5.565 1.00 86.62 145 VAL A O 1
ATOM 1122 N N . ASN A 1 146 ? -4.961 -2.353 5.249 1.00 90.12 146 ASN A N 1
ATOM 1123 C CA . ASN A 1 146 ? -5.063 -1.100 4.508 1.00 90.12 146 ASN A CA 1
ATOM 1124 C C . ASN A 1 146 ? -4.109 -1.089 3.310 1.00 90.12 146 ASN A C 1
ATOM 1126 O O . ASN A 1 146 ? -3.224 -1.937 3.182 1.00 90.12 146 ASN A O 1
ATOM 1130 N N . VAL A 1 147 ? -4.253 -0.080 2.450 1.00 93.62 147 VAL A N 1
ATOM 1131 C CA . VAL A 1 147 ? -3.184 0.292 1.520 1.00 93.62 147 VAL A CA 1
ATOM 1132 C C . VAL A 1 147 ? -2.058 0.934 2.333 1.00 93.62 147 VAL A C 1
ATOM 1134 O O . VAL A 1 147 ? -2.208 2.036 2.854 1.00 93.62 147 VAL A O 1
ATOM 1137 N N . VAL A 1 148 ? -0.933 0.234 2.456 1.00 94.31 148 VAL A N 1
ATOM 1138 C CA . VAL A 1 148 ? 0.236 0.660 3.246 1.00 94.31 148 VAL A CA 1
ATOM 1139 C C . VAL A 1 148 ? 1.356 1.245 2.388 1.00 94.31 148 VAL A C 1
ATOM 1141 O O . VAL A 1 148 ? 2.345 1.759 2.912 1.00 94.31 148 VAL A O 1
ATOM 1144 N N . GLY A 1 149 ? 1.219 1.188 1.062 1.00 96.31 149 GLY A N 1
ATOM 1145 C CA . GLY A 1 149 ? 2.246 1.680 0.157 1.00 96.31 149 GLY A CA 1
ATOM 1146 C C . GLY A 1 149 ? 1.986 1.430 -1.323 1.00 96.31 149 GLY A C 1
ATOM 1147 O O . GLY A 1 149 ? 0.902 1.003 -1.723 1.00 96.31 149 GLY A O 1
ATOM 1148 N N . LEU A 1 150 ? 3.020 1.665 -2.130 1.00 98.06 150 LEU A N 1
ATOM 1149 C CA . LEU A 1 150 ? 3.047 1.401 -3.568 1.00 98.06 150 LEU A CA 1
ATOM 1150 C C . LEU A 1 150 ? 4.265 0.553 -3.935 1.00 98.06 150 LEU A C 1
ATOM 1152 O O . LEU A 1 150 ? 5.364 0.797 -3.440 1.00 98.06 150 LEU A O 1
ATOM 1156 N N . ALA A 1 151 ? 4.089 -0.394 -4.851 1.00 97.69 151 ALA A N 1
ATOM 1157 C CA . ALA A 1 151 ? 5.185 -1.013 -5.581 1.00 97.69 151 ALA A CA 1
ATOM 1158 C C . ALA A 1 151 ? 5.213 -0.500 -7.020 1.00 97.69 151 ALA A C 1
ATOM 1160 O O . ALA A 1 151 ? 4.172 -0.371 -7.661 1.00 97.69 151 ALA A O 1
ATOM 1161 N N . PHE A 1 152 ? 6.410 -0.220 -7.526 1.00 97.31 152 PHE A N 1
ATOM 1162 C CA . PHE A 1 152 ? 6.634 0.346 -8.847 1.00 97.31 152 PHE A CA 1
ATOM 1163 C C . PHE A 1 152 ? 7.716 -0.444 -9.586 1.00 97.31 152 PHE A C 1
ATOM 1165 O O . PHE A 1 152 ? 8.840 -0.594 -9.100 1.00 97.31 152 PHE A O 1
ATOM 1172 N N . PHE A 1 153 ? 7.369 -0.948 -10.766 1.00 96.88 153 PHE A N 1
ATOM 1173 C CA . PHE A 1 153 ? 8.223 -1.771 -11.616 1.00 96.88 153 PHE A CA 1
ATOM 1174 C C . PHE A 1 153 ? 8.529 -1.000 -12.885 1.00 96.88 153 PHE A C 1
ATOM 1176 O O . PHE A 1 153 ? 7.625 -0.740 -13.673 1.00 96.88 153 PHE A O 1
ATOM 1183 N N . SER A 1 154 ? 9.783 -0.608 -13.081 1.00 95.62 154 SER A N 1
ATOM 1184 C CA . SER A 1 154 ? 10.192 0.177 -14.248 1.00 95.62 154 SER A CA 1
ATOM 1185 C C . SER A 1 154 ? 11.705 0.139 -14.439 1.00 95.62 154 SER A C 1
ATOM 1187 O O . SER A 1 154 ? 12.441 -0.401 -13.609 1.00 95.62 154 SER A O 1
ATOM 1189 N N . GLY A 1 155 ? 12.200 0.805 -15.483 1.00 95.19 155 GLY A N 1
ATOM 1190 C CA . GLY A 1 155 ? 13.595 1.243 -15.522 1.00 95.19 155 GLY A CA 1
ATOM 1191 C C . GLY A 1 155 ? 13.883 2.323 -14.467 1.00 95.19 155 GLY A C 1
ATOM 1192 O O . GLY A 1 155 ? 13.003 3.111 -14.103 1.00 95.19 155 GLY A O 1
ATOM 1193 N N . ARG A 1 156 ? 15.132 2.409 -13.995 1.00 94.88 156 ARG A N 1
ATOM 1194 C CA . ARG A 1 156 ? 15.552 3.358 -12.944 1.00 94.88 156 ARG A CA 1
ATOM 1195 C C . ARG A 1 156 ? 15.329 4.826 -13.293 1.00 94.88 156 ARG A C 1
ATOM 1197 O O . ARG A 1 156 ? 14.957 5.609 -12.423 1.00 94.88 156 ARG A O 1
ATOM 1204 N N . LYS A 1 157 ? 15.542 5.206 -14.556 1.00 95.25 157 LYS A N 1
ATOM 1205 C CA . LYS A 1 157 ? 15.302 6.579 -15.021 1.00 95.25 157 LYS A CA 1
ATOM 1206 C C . LYS A 1 157 ? 13.836 6.975 -14.821 1.00 95.25 157 LYS A C 1
ATOM 1208 O O . LYS A 1 157 ? 13.570 7.998 -14.209 1.00 95.25 157 LYS A O 1
ATOM 1213 N N . ILE A 1 158 ? 12.910 6.126 -15.267 1.00 94.88 158 ILE A N 1
ATOM 1214 C CA . ILE A 1 158 ? 11.465 6.353 -15.134 1.00 94.88 158 ILE A CA 1
ATOM 1215 C C . ILE A 1 158 ? 11.074 6.459 -13.661 1.00 94.88 158 ILE A C 1
ATOM 1217 O O . ILE A 1 158 ? 10.355 7.378 -13.290 1.00 94.88 158 ILE A O 1
ATOM 1221 N N . PHE A 1 159 ? 11.590 5.568 -12.811 1.00 95.88 159 PHE A N 1
ATOM 1222 C CA . PHE A 1 159 ? 11.320 5.632 -11.378 1.00 95.88 159 PHE A CA 1
ATOM 1223 C C . PHE A 1 159 ? 11.764 6.966 -10.771 1.00 95.88 159 PHE A C 1
ATOM 1225 O O . PHE A 1 159 ? 10.984 7.608 -10.075 1.00 95.88 159 PHE A O 1
ATOM 1232 N N . ASN A 1 160 ? 12.988 7.415 -11.063 1.00 95.94 160 ASN A N 1
ATOM 1233 C CA . ASN A 1 160 ? 13.493 8.693 -10.560 1.00 95.94 160 ASN A CA 1
ATOM 1234 C C . ASN A 1 160 ? 12.657 9.881 -11.058 1.00 95.94 160 ASN A C 1
ATOM 1236 O O . ASN A 1 160 ? 12.350 10.770 -10.265 1.00 95.94 160 ASN A O 1
ATOM 1240 N N . ASP A 1 161 ? 12.254 9.862 -12.333 1.00 95.62 161 ASP A N 1
ATOM 1241 C CA . ASP A 1 161 ? 11.409 10.893 -12.945 1.00 95.62 161 ASP A CA 1
ATOM 1242 C C . ASP A 1 161 ? 10.008 10.933 -12.283 1.00 95.62 161 ASP A C 1
ATOM 1244 O O . ASP A 1 161 ? 9.442 12.007 -12.084 1.00 95.62 161 ASP A O 1
ATOM 1248 N N . GLN A 1 162 ? 9.463 9.777 -11.877 1.00 95.19 162 GLN A N 1
ATOM 1249 C CA . GLN A 1 162 ? 8.126 9.647 -11.271 1.00 95.19 162 GLN A CA 1
ATOM 1250 C C . GLN A 1 162 ? 8.105 9.726 -9.738 1.00 95.19 162 GLN A C 1
ATOM 1252 O O . GLN A 1 162 ? 7.044 9.901 -9.137 1.00 95.19 162 GLN A O 1
ATOM 1257 N N . LYS A 1 163 ? 9.260 9.632 -9.074 1.00 94.81 163 LYS A N 1
ATOM 1258 C CA . LYS A 1 163 ? 9.365 9.490 -7.614 1.00 94.81 163 LYS A CA 1
ATOM 1259 C C . LYS A 1 163 ? 8.616 10.577 -6.838 1.00 94.81 163 LYS A C 1
ATOM 1261 O O . LYS A 1 163 ? 7.945 10.286 -5.849 1.00 94.81 163 LYS A O 1
ATOM 1266 N N . ALA A 1 164 ? 8.706 11.827 -7.292 1.00 94.38 164 ALA A N 1
ATOM 1267 C CA . ALA A 1 164 ? 8.020 12.946 -6.651 1.00 94.38 164 ALA A CA 1
ATOM 1268 C C . ALA A 1 164 ? 6.488 12.837 -6.752 1.00 94.38 164 ALA A C 1
ATOM 1270 O O . ALA A 1 164 ? 5.796 13.168 -5.791 1.00 94.38 164 ALA A O 1
ATOM 1271 N N . MET A 1 165 ? 5.963 12.356 -7.884 1.00 95.94 165 MET A N 1
ATOM 1272 C CA . MET A 1 165 ? 4.530 12.111 -8.072 1.00 95.94 165 MET A CA 1
ATOM 1273 C C . MET A 1 165 ? 4.059 10.968 -7.168 1.00 95.94 165 MET A C 1
ATOM 1275 O O . MET A 1 165 ? 3.109 11.152 -6.411 1.00 95.94 165 MET A O 1
ATOM 1279 N N . LEU A 1 166 ? 4.789 9.846 -7.149 1.00 96.69 166 LEU A N 1
ATOM 1280 C CA . LEU A 1 166 ? 4.472 8.692 -6.299 1.00 96.69 166 LEU A CA 1
ATOM 1281 C C . LEU A 1 166 ? 4.427 9.073 -4.816 1.00 96.69 166 LEU A C 1
ATOM 1283 O O . LEU A 1 166 ? 3.536 8.646 -4.087 1.00 96.69 166 LEU A O 1
ATOM 1287 N N . ARG A 1 167 ? 5.351 9.931 -4.372 1.00 95.44 167 ARG A N 1
ATOM 1288 C CA . ARG A 1 167 ? 5.352 10.446 -3.002 1.00 95.44 167 ARG A CA 1
ATOM 1289 C C . ARG A 1 167 ? 4.099 11.261 -2.680 1.00 95.44 167 ARG A C 1
ATOM 1291 O O . ARG A 1 167 ? 3.518 11.066 -1.616 1.00 95.44 167 ARG A O 1
ATOM 1298 N N . ARG A 1 168 ? 3.676 12.165 -3.568 1.00 95.00 168 ARG A N 1
ATOM 1299 C CA . ARG A 1 168 ? 2.443 12.939 -3.348 1.00 95.00 168 ARG A CA 1
ATOM 1300 C C . ARG A 1 168 ? 1.205 12.040 -3.354 1.00 95.00 168 ARG A C 1
ATOM 1302 O O . ARG A 1 168 ? 0.346 12.194 -2.489 1.00 95.00 168 ARG A O 1
ATOM 1309 N N . ALA A 1 169 ? 1.177 11.043 -4.238 1.00 96.12 169 ALA A N 1
ATOM 1310 C CA . ALA A 1 169 ? 0.114 10.046 -4.288 1.00 96.12 169 ALA A CA 1
ATOM 1311 C C . ALA A 1 169 ? 0.004 9.248 -2.978 1.00 96.12 169 ALA A C 1
ATOM 1313 O O . ALA A 1 169 ? -1.102 9.052 -2.475 1.00 96.12 169 ALA A O 1
ATOM 1314 N N . LEU A 1 170 ? 1.133 8.847 -2.380 1.00 95.38 170 LEU A N 1
ATOM 1315 C CA . LEU A 1 170 ? 1.163 8.220 -1.052 1.00 95.38 170 LEU A CA 1
ATOM 1316 C C . LEU A 1 170 ? 0.613 9.159 0.027 1.00 95.38 170 LEU A C 1
ATOM 1318 O O . LEU A 1 170 ? -0.263 8.757 0.788 1.00 95.38 170 LEU A O 1
ATOM 1322 N N . SER A 1 171 ? 1.042 10.426 0.056 1.00 93.06 171 SER A N 1
ATOM 1323 C CA . SER A 1 171 ? 0.509 11.401 1.018 1.00 93.06 171 SER A CA 1
ATOM 1324 C C . SER A 1 171 ? -1.002 11.563 0.927 1.00 93.06 171 SER A C 1
ATOM 1326 O O . SER A 1 171 ? -1.684 11.558 1.950 1.00 93.06 171 SER A O 1
ATOM 1328 N N . ARG A 1 172 ? -1.544 11.653 -0.287 1.00 92.00 172 ARG A N 1
ATOM 1329 C CA . ARG A 1 172 ? -2.989 11.744 -0.488 1.00 92.00 172 ARG A CA 1
ATOM 1330 C C . ARG A 1 172 ? -3.706 10.444 -0.119 1.00 92.00 172 ARG A C 1
ATOM 1332 O O . ARG A 1 172 ? -4.759 10.487 0.510 1.00 92.00 172 ARG A O 1
ATOM 1339 N N . THR A 1 173 ? -3.115 9.298 -0.455 1.00 91.69 173 THR A N 1
ATOM 1340 C CA . THR A 1 173 ? -3.646 7.977 -0.093 1.00 91.69 173 THR A CA 1
ATOM 1341 C C . THR A 1 173 ? -3.779 7.832 1.421 1.00 91.69 173 THR A C 1
ATOM 1343 O O . THR A 1 173 ? -4.839 7.431 1.891 1.00 91.69 173 THR A O 1
ATOM 1346 N N . GLN A 1 174 ? -2.756 8.212 2.195 1.00 89.56 174 GLN A N 1
ATOM 1347 C CA . GLN A 1 174 ? -2.803 8.148 3.660 1.00 89.56 174 GLN A CA 1
ATOM 1348 C C . GLN A 1 174 ? -3.917 9.027 4.238 1.00 89.56 174 GLN A C 1
ATOM 1350 O O . GLN A 1 174 ? -4.675 8.570 5.095 1.00 89.56 174 GLN A O 1
ATOM 1355 N N . GLN A 1 175 ? -4.059 10.253 3.727 1.00 86.00 175 GLN A N 1
ATOM 1356 C CA . GLN A 1 175 ? -5.081 11.190 4.196 1.00 86.00 175 GLN A CA 1
ATOM 1357 C C . GLN A 1 175 ? -6.498 10.665 3.953 1.00 86.00 175 GLN A C 1
ATOM 1359 O O . GLN A 1 175 ? -7.357 10.795 4.824 1.00 86.00 175 GLN A O 1
ATOM 1364 N N . ILE A 1 176 ? -6.740 10.058 2.788 1.00 79.94 176 ILE A N 1
ATOM 1365 C CA . ILE A 1 176 ? -8.048 9.492 2.439 1.00 79.94 176 ILE A CA 1
ATOM 1366 C C . ILE A 1 176 ? -8.316 8.198 3.223 1.00 79.94 176 ILE A C 1
ATOM 1368 O O . ILE A 1 176 ? -9.426 7.991 3.714 1.00 79.94 176 ILE A O 1
ATOM 1372 N N . ALA A 1 177 ? -7.309 7.334 3.367 1.00 76.50 177 ALA A N 1
ATOM 1373 C CA . ALA A 1 177 ? -7.446 6.045 4.042 1.00 76.50 177 ALA A CA 1
ATOM 1374 C C . ALA A 1 177 ? -7.619 6.174 5.564 1.00 76.50 177 ALA A C 1
ATOM 1376 O O . ALA A 1 177 ? -8.189 5.283 6.194 1.00 76.50 177 ALA A O 1
ATOM 1377 N N . ASN A 1 178 ? -7.171 7.275 6.176 1.00 75.19 178 ASN A N 1
ATOM 1378 C CA . ASN A 1 178 ? -7.311 7.500 7.612 1.00 75.19 178 ASN A CA 1
ATOM 1379 C C . ASN A 1 178 ? -8.749 7.928 7.967 1.00 75.19 178 ASN A C 1
ATOM 1381 O O . ASN A 1 178 ? -9.009 9.059 8.379 1.00 75.19 178 ASN A O 1
ATOM 1385 N N . LEU A 1 179 ? -9.705 7.007 7.817 1.00 67.88 179 LEU A N 1
ATOM 1386 C CA . LEU A 1 179 ? -11.137 7.222 8.071 1.00 67.88 179 LEU A CA 1
ATOM 1387 C C . LEU A 1 179 ? -11.414 7.703 9.508 1.00 67.88 179 LEU A C 1
ATOM 1389 O O . LEU A 1 179 ? -12.357 8.463 9.750 1.00 67.88 179 LEU A O 1
ATOM 1393 N N . LEU A 1 180 ? -10.552 7.319 10.453 1.00 67.31 180 LEU A N 1
ATOM 1394 C CA . LEU A 1 180 ? -10.620 7.718 11.860 1.00 67.31 180 LEU A CA 1
ATOM 1395 C C . LEU A 1 180 ? -10.153 9.163 12.108 1.00 67.31 180 LEU A C 1
ATOM 1397 O O . LEU A 1 180 ? -10.449 9.721 13.165 1.00 67.31 180 LEU A O 1
ATOM 1401 N N . THR A 1 181 ? -9.571 9.839 11.111 1.00 63.34 181 THR A N 1
ATOM 1402 C CA . THR A 1 181 ? -9.302 11.289 11.174 1.00 63.34 181 THR A CA 1
ATOM 1403 C C . THR A 1 181 ? -10.586 12.089 11.375 1.00 63.34 181 THR A C 1
ATOM 1405 O O . THR A 1 181 ? -10.580 13.096 12.080 1.00 63.34 181 THR A O 1
ATOM 1408 N N . THR A 1 182 ? -11.722 11.626 10.835 1.00 63.75 182 THR A N 1
ATOM 1409 C CA . THR A 1 182 ? -13.033 12.264 11.076 1.00 63.75 182 THR A CA 1
ATOM 1410 C C . THR A 1 182 ? -13.443 12.221 12.552 1.00 63.75 182 THR A C 1
ATOM 1412 O O . THR A 1 182 ? -14.172 13.092 13.027 1.00 63.75 182 THR A O 1
ATOM 1415 N N . LEU A 1 183 ? -12.912 11.249 13.298 1.00 64.94 183 LEU A N 1
ATOM 1416 C CA . LEU A 1 183 ? -13.042 11.118 14.744 1.00 64.94 183 LEU A CA 1
ATOM 1417 C C . LEU A 1 183 ? -11.899 11.792 15.505 1.00 64.94 183 LEU A C 1
ATOM 1419 O O . LEU A 1 183 ? -11.885 11.731 16.725 1.00 64.94 183 LEU A O 1
ATOM 1423 N N . GLY A 1 184 ? -10.955 12.452 14.829 1.00 64.06 184 GLY A N 1
ATOM 1424 C CA . GLY A 1 184 ? -9.748 13.007 15.443 1.00 64.06 184 GLY A CA 1
ATOM 1425 C C . GLY A 1 184 ? -8.851 11.948 16.090 1.00 64.06 184 GLY A C 1
ATOM 1426 O O . GLY A 1 184 ? -8.106 12.284 17.003 1.00 64.06 184 GLY A O 1
ATOM 1427 N N . ILE A 1 185 ? -8.954 10.690 15.653 1.00 67.81 185 ILE A N 1
ATOM 1428 C CA . ILE A 1 185 ? -8.156 9.570 16.152 1.00 67.81 185 ILE A CA 1
ATOM 1429 C C . ILE A 1 185 ? -7.124 9.242 15.074 1.00 67.81 185 ILE A C 1
ATOM 1431 O O . ILE A 1 185 ? -7.470 8.788 13.982 1.00 67.81 185 ILE A O 1
ATOM 1435 N N . SER A 1 186 ? -5.849 9.492 15.369 1.00 64.12 186 SER A N 1
ATOM 1436 C CA . SER A 1 186 ? -4.734 9.081 14.514 1.00 64.12 186 SER A CA 1
ATOM 1437 C C . SER A 1 186 ? -4.593 7.564 14.585 1.00 64.12 186 SER A C 1
ATOM 1439 O O . SER A 1 186 ? -4.185 7.030 15.613 1.00 64.12 186 SER A O 1
ATOM 1441 N N . SER A 1 187 ? -4.978 6.873 13.514 1.00 65.12 187 SER A N 1
ATOM 1442 C CA . SER A 1 187 ? -5.021 5.40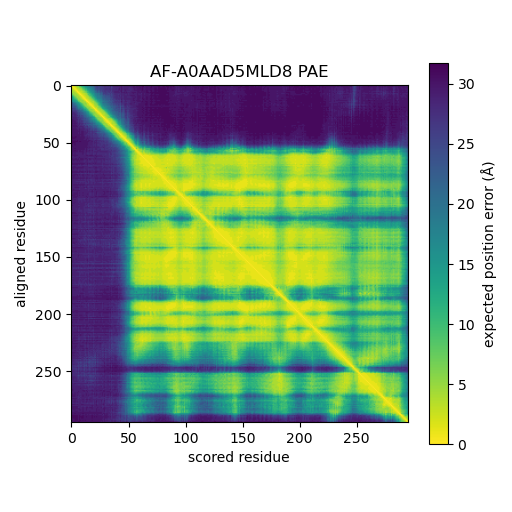4 13.490 1.00 65.12 187 SER A CA 1
ATOM 1443 C C . SER A 1 187 ? -4.061 4.755 12.500 1.00 65.12 187 SER A C 1
ATOM 1445 O O . SER A 1 187 ? -3.773 3.567 12.614 1.00 65.12 187 SER A O 1
ATOM 1447 N N . LEU A 1 188 ? -3.579 5.525 11.524 1.00 71.00 188 LEU A N 1
ATOM 1448 C CA . LEU A 1 188 ? -2.634 5.060 10.519 1.00 71.00 188 LEU A CA 1
ATOM 1449 C C . LEU A 1 188 ? -1.268 5.685 10.767 1.00 71.00 188 LEU A C 1
ATOM 1451 O O . LEU A 1 188 ? -1.168 6.780 11.318 1.00 71.00 188 LEU A O 1
ATOM 1455 N N . SER A 1 189 ? -0.231 4.981 10.322 1.00 81.94 189 SER A N 1
ATOM 1456 C CA . SER A 1 189 ? 1.133 5.494 10.338 1.00 81.94 189 SER A CA 1
ATOM 1457 C C . SER A 1 189 ? 1.244 6.788 9.523 1.00 81.94 189 SER A C 1
ATOM 1459 O O . SER A 1 189 ? 0.613 6.943 8.473 1.00 81.94 189 SER A O 1
ATOM 1461 N N . ASP A 1 190 ? 2.108 7.693 9.978 1.00 87.44 190 ASP A N 1
ATOM 1462 C CA . ASP A 1 190 ? 2.552 8.868 9.216 1.00 87.44 190 ASP A CA 1
ATOM 1463 C C . ASP A 1 190 ? 3.578 8.496 8.131 1.00 87.44 190 ASP A C 1
ATOM 1465 O O . ASP A 1 190 ? 4.100 9.355 7.420 1.00 87.44 190 ASP A O 1
ATOM 1469 N N . SER A 1 191 ? 3.894 7.206 8.008 1.00 91.00 191 SER A N 1
ATOM 1470 C CA . SER A 1 191 ? 4.829 6.661 7.036 1.00 91.00 191 SER A CA 1
ATOM 1471 C C . SER A 1 191 ? 4.173 5.599 6.161 1.00 91.00 191 SER A C 1
ATOM 1473 O O . SER A 1 191 ? 3.431 4.750 6.649 1.00 91.00 191 SER A O 1
ATOM 1475 N N . MET A 1 192 ? 4.495 5.607 4.869 1.00 94.31 192 MET A N 1
ATOM 1476 C CA . MET A 1 192 ? 4.063 4.590 3.903 1.00 94.31 192 MET A CA 1
ATOM 1477 C C . MET A 1 192 ? 5.257 3.953 3.192 1.00 94.31 192 MET A C 1
ATOM 1479 O O . MET A 1 192 ? 6.326 4.555 3.088 1.00 94.31 192 MET A O 1
ATOM 1483 N N . ALA A 1 193 ? 5.072 2.745 2.664 1.00 96.56 193 ALA A N 1
ATOM 1484 C CA . ALA A 1 193 ? 6.099 2.052 1.897 1.00 96.56 193 ALA A CA 1
ATOM 1485 C C . ALA A 1 193 ? 6.076 2.451 0.410 1.00 96.56 193 ALA A C 1
ATOM 1487 O O . ALA A 1 193 ? 5.028 2.495 -0.232 1.00 96.56 193 ALA A O 1
ATOM 1488 N N . LEU A 1 194 ? 7.250 2.669 -0.172 1.00 97.69 194 LEU A N 1
ATOM 1489 C CA . LEU A 1 194 ? 7.460 2.719 -1.613 1.00 97.69 194 LEU A CA 1
ATOM 1490 C C . LEU A 1 194 ? 8.499 1.662 -1.987 1.00 97.69 194 LEU A C 1
ATOM 1492 O O . LEU A 1 194 ? 9.662 1.761 -1.603 1.00 97.69 194 LEU A O 1
ATOM 1496 N N . VAL A 1 195 ? 8.084 0.649 -2.738 1.00 97.81 195 VAL A N 1
ATOM 1497 C CA . VAL A 1 195 ? 8.954 -0.433 -3.204 1.00 97.81 195 VAL A CA 1
ATOM 1498 C C . VAL A 1 195 ? 9.238 -0.239 -4.686 1.00 97.81 195 VAL A C 1
ATOM 1500 O O . VAL A 1 195 ? 8.333 -0.258 -5.510 1.00 97.81 195 VAL A O 1
ATOM 1503 N N . PHE A 1 196 ? 10.503 -0.070 -5.045 1.00 97.62 196 PHE A N 1
ATOM 1504 C CA . PHE A 1 196 ? 10.943 -0.014 -6.433 1.00 97.62 196 PHE A CA 1
ATOM 1505 C C . PHE A 1 196 ? 11.622 -1.321 -6.830 1.00 97.62 196 PHE A C 1
ATOM 1507 O O . PHE A 1 196 ? 12.552 -1.762 -6.158 1.00 97.62 196 PHE A O 1
ATOM 1514 N N . THR A 1 197 ? 11.216 -1.900 -7.956 1.00 96.81 197 THR A N 1
ATOM 1515 C CA . THR A 1 197 ? 11.890 -3.062 -8.543 1.00 96.81 197 THR A CA 1
ATOM 1516 C C . THR A 1 197 ? 12.315 -2.741 -9.972 1.00 96.81 197 THR A C 1
ATOM 1518 O O . THR A 1 197 ? 11.486 -2.516 -10.855 1.00 96.81 197 THR A O 1
ATOM 1521 N N . GLU A 1 198 ? 13.627 -2.725 -10.207 1.00 94.75 198 GLU A N 1
ATOM 1522 C CA . GLU A 1 198 ? 14.190 -2.475 -11.535 1.00 94.75 198 GLU A CA 1
ATOM 1523 C C . GLU A 1 198 ? 13.927 -3.671 -12.458 1.00 94.75 198 GLU A C 1
ATOM 1525 O O . GLU A 1 198 ? 14.283 -4.802 -12.133 1.00 94.75 198 GLU A O 1
ATOM 1530 N N . SER A 1 199 ? 13.279 -3.435 -13.597 1.00 89.75 199 SER A N 1
ATOM 1531 C CA . SER A 1 199 ? 12.955 -4.480 -14.581 1.00 89.75 199 SER A CA 1
ATOM 1532 C C . SER A 1 199 ? 13.993 -4.510 -15.714 1.00 89.75 199 SER A C 1
ATOM 1534 O O . SER A 1 199 ? 14.519 -3.452 -16.065 1.00 89.75 199 SER A O 1
ATOM 1536 N N . PRO A 1 200 ? 14.329 -5.678 -16.305 1.00 86.44 200 PRO A N 1
ATOM 1537 C CA . PRO A 1 200 ? 13.828 -7.030 -16.007 1.00 86.44 200 PRO A CA 1
ATOM 1538 C C . PRO A 1 200 ? 14.532 -7.741 -14.846 1.00 86.44 200 PRO A C 1
ATOM 1540 O O . PRO A 1 200 ? 14.125 -8.831 -14.452 1.00 86.44 200 PRO A O 1
ATOM 1543 N N . ILE A 1 201 ? 15.648 -7.192 -14.363 1.00 85.38 201 ILE A N 1
ATOM 1544 C CA . ILE A 1 201 ? 16.509 -7.830 -13.366 1.00 85.38 201 ILE A CA 1
ATOM 1545 C C . ILE A 1 201 ? 16.924 -6.763 -12.358 1.00 85.38 201 ILE A C 1
ATOM 1547 O O . ILE A 1 201 ? 17.472 -5.726 -12.719 1.00 85.38 201 ILE A O 1
ATOM 1551 N N . GLY A 1 202 ? 16.684 -7.037 -11.083 1.00 88.75 202 GLY A N 1
ATOM 1552 C CA . GLY A 1 202 ? 16.839 -6.064 -10.014 1.00 88.75 202 GLY A CA 1
ATOM 1553 C C . GLY A 1 202 ? 16.250 -6.592 -8.716 1.00 88.75 202 GLY A C 1
ATOM 1554 O O . GLY A 1 202 ? 15.229 -7.273 -8.716 1.00 88.75 202 GLY A O 1
ATOM 1555 N N . LYS A 1 203 ? 16.902 -6.305 -7.593 1.00 92.69 203 LYS A N 1
ATOM 1556 C CA . LYS A 1 203 ? 16.331 -6.624 -6.282 1.00 92.69 203 LYS A CA 1
ATOM 1557 C C . LYS A 1 203 ? 15.349 -5.520 -5.878 1.00 92.69 203 LYS A C 1
ATOM 1559 O O . LYS A 1 203 ? 15.656 -4.355 -6.146 1.00 92.69 203 LYS A O 1
ATOM 1564 N N . PRO A 1 204 ? 14.231 -5.851 -5.211 1.00 95.81 204 PRO A N 1
ATOM 1565 C CA . PRO A 1 204 ? 13.342 -4.845 -4.649 1.00 95.81 204 PRO A CA 1
ATOM 1566 C C . PRO A 1 204 ? 14.091 -3.915 -3.690 1.00 95.81 204 PRO A C 1
ATOM 1568 O O . PRO A 1 204 ? 14.810 -4.358 -2.792 1.00 95.81 204 PRO A O 1
ATOM 1571 N N . MET A 1 205 ? 13.922 -2.616 -3.897 1.00 95.94 205 MET A N 1
ATOM 1572 C CA . MET A 1 205 ? 14.429 -1.540 -3.057 1.00 95.94 205 MET A CA 1
ATOM 1573 C C . MET A 1 205 ? 13.253 -0.934 -2.302 1.00 95.94 205 MET A C 1
ATOM 1575 O O . MET A 1 205 ? 12.330 -0.414 -2.923 1.00 95.94 205 MET A O 1
ATOM 1579 N N . GLY A 1 206 ? 13.291 -0.983 -0.974 1.00 96.69 206 GLY A N 1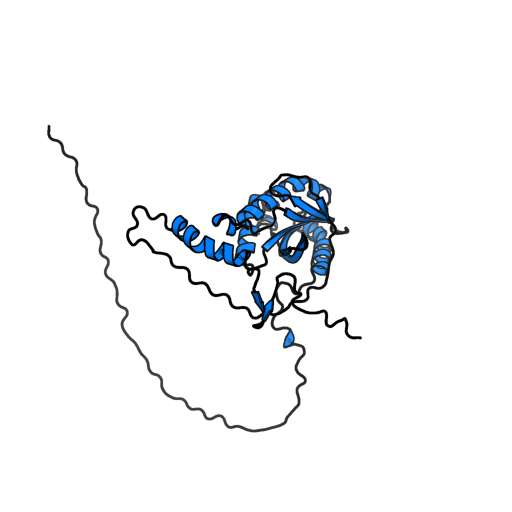
ATOM 1580 C CA . GLY A 1 206 ? 12.272 -0.375 -0.128 1.00 96.69 206 GLY A CA 1
ATOM 1581 C C . GLY A 1 206 ? 12.655 1.042 0.280 1.00 96.69 206 GLY A C 1
ATOM 1582 O O . GLY A 1 206 ? 13.819 1.332 0.566 1.00 96.69 206 GLY A O 1
ATOM 1583 N N . LEU A 1 207 ? 11.661 1.915 0.344 1.00 96.38 207 LEU A N 1
ATOM 1584 C CA . LEU A 1 207 ? 11.740 3.258 0.897 1.00 96.38 207 LEU A CA 1
ATOM 1585 C C . LEU A 1 207 ? 10.569 3.448 1.863 1.00 96.38 207 LEU A C 1
ATOM 1587 O O . LEU A 1 207 ? 9.426 3.172 1.506 1.00 96.38 207 LEU A O 1
ATOM 1591 N N . ILE A 1 208 ? 10.847 3.944 3.062 1.00 95.50 208 ILE A N 1
ATOM 1592 C CA . ILE A 1 208 ? 9.827 4.452 3.976 1.00 95.50 208 ILE A CA 1
ATOM 1593 C C . ILE A 1 208 ? 9.687 5.948 3.726 1.00 95.50 208 ILE A C 1
ATOM 1595 O O . ILE A 1 208 ? 10.651 6.709 3.838 1.00 95.50 208 ILE A O 1
ATOM 1599 N N . VAL A 1 209 ? 8.483 6.353 3.346 1.00 94.75 209 VAL A N 1
ATOM 1600 C CA . VAL A 1 209 ? 8.135 7.719 2.977 1.00 94.75 209 VAL A CA 1
ATOM 1601 C C . VAL A 1 209 ? 7.345 8.330 4.122 1.00 94.75 209 VAL A C 1
ATOM 1603 O O . VAL A 1 209 ? 6.203 7.938 4.345 1.00 94.75 209 VAL A O 1
ATOM 1606 N N . ASP A 1 210 ? 7.928 9.310 4.814 1.00 91.69 210 ASP A N 1
ATOM 1607 C CA . ASP A 1 210 ? 7.181 10.158 5.749 1.00 91.69 210 ASP A CA 1
ATOM 1608 C C . ASP A 1 210 ? 6.219 11.039 4.941 1.00 91.69 210 ASP A C 1
ATOM 1610 O O . ASP A 1 210 ? 6.622 11.977 4.238 1.00 91.69 210 ASP A O 1
ATOM 1614 N N . VAL A 1 211 ? 4.936 10.707 4.996 1.00 90.25 211 VAL A N 1
ATOM 1615 C CA . VAL A 1 211 ? 3.911 11.363 4.189 1.00 90.25 211 VAL A CA 1
ATOM 1616 C C . VAL A 1 211 ? 3.387 12.655 4.813 1.00 90.25 211 VAL A C 1
ATOM 1618 O O . VAL A 1 211 ? 2.712 13.415 4.112 1.00 90.25 211 VAL A O 1
ATOM 1621 N N . MET A 1 212 ? 3.751 12.946 6.066 1.00 84.56 212 MET A N 1
ATOM 1622 C CA . MET A 1 212 ? 3.257 14.090 6.835 1.00 84.56 212 MET A CA 1
ATOM 1623 C C . MET A 1 212 ? 4.280 15.225 6.930 1.00 84.56 212 MET A C 1
ATOM 1625 O O . MET A 1 212 ? 3.969 16.374 6.613 1.00 84.56 212 MET A O 1
ATOM 1629 N N . ASN A 1 213 ? 5.525 14.922 7.297 1.00 83.06 213 ASN A N 1
ATOM 1630 C CA . ASN A 1 213 ? 6.535 15.927 7.649 1.00 83.06 213 ASN A CA 1
ATOM 1631 C C . ASN A 1 213 ? 7.480 16.281 6.497 1.00 83.06 213 ASN A C 1
ATOM 1633 O O . ASN A 1 213 ? 8.439 17.030 6.679 1.00 83.06 213 ASN A O 1
ATOM 1637 N N . ARG A 1 214 ? 7.230 15.744 5.294 1.00 79.69 214 ARG A N 1
ATOM 1638 C CA . ARG A 1 214 ? 8.089 15.928 4.108 1.00 79.69 214 ARG A CA 1
ATOM 1639 C C . ARG A 1 214 ? 9.562 15.546 4.351 1.00 79.69 214 ARG A C 1
ATOM 1641 O O . ARG A 1 214 ? 10.448 16.038 3.653 1.00 79.69 214 ARG A O 1
ATOM 1648 N N . ALA A 1 215 ? 9.827 14.659 5.314 1.00 84.38 215 ALA A N 1
ATOM 1649 C CA . ALA A 1 215 ? 11.176 14.199 5.628 1.00 84.38 215 ALA A CA 1
ATOM 1650 C C . ALA A 1 215 ? 11.773 13.372 4.469 1.00 84.38 215 ALA A C 1
ATOM 1652 O O . ALA A 1 215 ? 11.008 12.813 3.671 1.00 84.38 215 ALA A O 1
ATOM 1653 N N . PRO A 1 216 ? 13.111 13.284 4.344 1.00 87.75 216 PRO A N 1
ATOM 1654 C CA . PRO A 1 216 ? 13.757 12.433 3.346 1.00 87.75 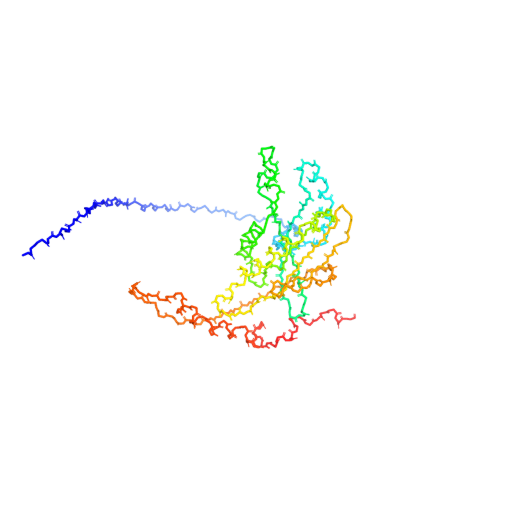216 PRO A CA 1
ATOM 1655 C C . PRO A 1 216 ? 13.269 10.983 3.426 1.00 87.75 216 PRO A C 1
ATOM 1657 O O . PRO A 1 216 ? 12.955 10.496 4.509 1.00 87.75 216 PRO A O 1
ATOM 1660 N N . ASP A 1 217 ? 13.218 10.293 2.286 1.00 91.50 217 ASP A N 1
ATOM 1661 C CA . ASP A 1 217 ? 12.852 8.874 2.285 1.00 91.50 217 ASP A CA 1
ATOM 1662 C C . ASP A 1 217 ? 13.938 8.054 2.988 1.00 91.50 217 ASP A C 1
ATOM 1664 O O . ASP A 1 217 ? 15.126 8.203 2.684 1.00 91.50 217 ASP A O 1
ATOM 1668 N N . SER A 1 218 ? 13.528 7.150 3.871 1.00 93.38 218 SER A N 1
ATOM 1669 C CA . SER A 1 218 ? 14.437 6.259 4.587 1.00 93.38 218 SER A CA 1
ATOM 1670 C C . SER A 1 218 ? 14.566 4.940 3.826 1.00 93.38 218 SER A C 1
ATOM 1672 O O . SER A 1 218 ? 13.568 4.231 3.678 1.00 93.38 218 SER A O 1
ATOM 1674 N N . PRO A 1 219 ? 15.758 4.569 3.323 1.00 95.12 219 PRO A N 1
ATOM 1675 C CA . PRO A 1 219 ? 15.959 3.263 2.709 1.00 95.12 219 PRO A CA 1
ATOM 1676 C C . PRO A 1 219 ? 15.641 2.142 3.695 1.00 95.12 219 PRO A C 1
ATOM 1678 O O . PRO A 1 219 ? 16.074 2.183 4.844 1.00 95.12 219 PRO A O 1
ATOM 1681 N N . THR A 1 220 ? 14.922 1.124 3.231 1.00 94.44 220 THR A N 1
ATOM 1682 C CA . THR A 1 220 ? 14.589 -0.051 4.037 1.00 94.44 220 THR A CA 1
ATOM 1683 C C . THR A 1 220 ? 14.786 -1.343 3.253 1.00 94.44 220 THR A C 1
ATOM 1685 O O . THR A 1 220 ? 14.766 -1.375 2.017 1.00 94.44 220 THR A O 1
ATOM 1688 N N . LYS A 1 221 ? 15.013 -2.430 3.988 1.00 94.12 221 LYS A N 1
ATOM 1689 C CA . LYS A 1 221 ? 15.169 -3.764 3.421 1.00 94.12 221 LYS A CA 1
ATOM 1690 C C . LYS A 1 221 ? 13.790 -4.343 3.118 1.00 94.12 221 LYS A C 1
ATOM 1692 O O . LYS A 1 221 ? 12.932 -4.385 3.988 1.00 94.12 221 LYS A O 1
ATOM 1697 N N . VAL A 1 222 ? 13.618 -4.868 1.908 1.00 95.12 222 VAL A N 1
ATOM 1698 C CA . VAL A 1 222 ? 12.464 -5.704 1.560 1.00 95.12 222 VAL A CA 1
ATOM 1699 C C . VAL A 1 222 ? 12.847 -7.161 1.794 1.00 95.12 222 VAL A C 1
ATOM 1701 O O . VAL A 1 222 ? 13.859 -7.637 1.270 1.00 95.12 222 VAL A O 1
ATOM 1704 N N . SER A 1 223 ? 12.060 -7.865 2.597 1.00 93.62 223 SER A N 1
ATOM 1705 C CA . SER A 1 223 ? 12.196 -9.302 2.826 1.00 93.62 223 SER A CA 1
ATOM 1706 C C . SER A 1 223 ? 10.859 -9.988 2.634 1.00 93.62 223 SER A C 1
ATOM 1708 O O . SER A 1 223 ? 9.822 -9.437 2.986 1.00 93.62 223 SER A O 1
ATOM 1710 N N . PHE A 1 224 ? 10.913 -11.204 2.106 1.00 91.88 224 PHE A N 1
ATOM 1711 C CA . PHE A 1 224 ? 9.750 -12.053 1.927 1.00 91.88 224 PHE A CA 1
ATOM 1712 C C . PHE A 1 224 ? 9.776 -13.158 2.978 1.00 91.88 224 PHE A C 1
ATOM 1714 O O . PHE A 1 224 ? 10.819 -13.762 3.239 1.00 91.88 224 PHE A O 1
ATOM 1721 N N . SER A 1 225 ? 8.624 -13.403 3.581 1.00 87.19 225 SER A N 1
ATOM 1722 C CA . SER A 1 225 ? 8.379 -14.496 4.512 1.00 87.19 225 SER A CA 1
ATOM 1723 C C . SER A 1 225 ? 7.073 -15.181 4.127 1.00 87.19 225 SER A C 1
ATOM 1725 O O . SER A 1 225 ? 6.191 -14.578 3.514 1.00 87.19 225 SER A O 1
ATOM 1727 N N . SER A 1 226 ? 6.957 -16.465 4.455 1.00 80.31 226 SER A N 1
ATOM 1728 C CA . SER A 1 226 ? 5.687 -17.174 4.330 1.00 80.31 226 SER A CA 1
ATOM 1729 C C . SER A 1 226 ? 4.690 -16.605 5.335 1.00 80.31 226 SER A C 1
ATOM 1731 O O . SER A 1 226 ? 4.992 -16.551 6.529 1.00 80.31 226 SER A O 1
ATOM 1733 N N . LEU A 1 227 ? 3.513 -16.214 4.853 1.00 77.00 227 LEU A N 1
ATOM 1734 C CA . LEU A 1 227 ? 2.401 -15.811 5.705 1.00 77.00 227 LEU A CA 1
ATOM 1735 C C . LEU A 1 227 ? 1.722 -17.062 6.264 1.00 77.00 227 LEU A C 1
ATOM 1737 O O . LEU A 1 227 ? 1.380 -17.978 5.518 1.00 77.00 227 LEU A O 1
ATOM 1741 N N . GLU A 1 228 ? 1.535 -17.098 7.580 1.00 76.06 228 GLU A N 1
ATOM 1742 C CA . GLU A 1 228 ? 0.719 -18.105 8.253 1.00 76.06 228 GLU A CA 1
ATOM 1743 C C . GLU A 1 228 ? -0.555 -17.421 8.763 1.00 76.06 228 GLU A C 1
ATOM 1745 O O . GLU A 1 228 ? -0.500 -16.536 9.619 1.00 76.06 228 GLU A O 1
ATOM 1750 N N . TRP A 1 229 ? -1.709 -17.813 8.219 1.00 76.19 229 TRP A N 1
ATOM 1751 C CA . TRP A 1 229 ? -3.001 -17.276 8.639 1.00 76.19 229 TRP A CA 1
ATOM 1752 C C . TRP A 1 229 ? -3.525 -18.003 9.867 1.00 76.19 229 TRP A C 1
ATOM 1754 O O . TRP A 1 229 ? -3.565 -19.233 9.927 1.00 76.19 229 TRP A O 1
ATOM 1764 N N . VAL A 1 230 ? -4.004 -17.222 10.828 1.00 73.06 230 VAL A N 1
ATOM 1765 C CA . VAL A 1 230 ? -4.693 -17.733 12.006 1.00 73.06 230 VAL A CA 1
ATOM 1766 C C . VAL A 1 230 ? -6.155 -17.328 11.934 1.00 73.06 230 VAL A C 1
ATOM 1768 O O . VAL A 1 230 ? -6.480 -16.148 11.819 1.00 73.06 230 VAL A O 1
ATOM 1771 N N . SER A 1 231 ? -7.046 -18.306 12.087 1.00 72.81 231 SER A N 1
ATOM 1772 C CA . SER A 1 231 ? -8.463 -18.032 12.305 1.00 72.81 231 SER A CA 1
ATOM 1773 C C . SER A 1 231 ? -8.720 -17.676 13.769 1.00 72.81 231 SER A C 1
ATOM 1775 O O . SER A 1 231 ? -8.375 -18.437 14.676 1.00 72.81 231 SER A O 1
ATOM 1777 N N . LEU A 1 232 ? -9.342 -16.520 13.994 1.00 71.06 232 LEU A N 1
ATOM 1778 C CA . LEU A 1 232 ? -9.802 -16.073 15.304 1.00 71.06 232 LEU A CA 1
ATOM 1779 C C . LEU A 1 232 ? -11.319 -15.888 15.262 1.00 71.06 232 LEU A C 1
ATOM 1781 O O . LEU A 1 232 ? -11.851 -15.270 14.341 1.00 71.06 232 LEU A O 1
ATOM 1785 N N . VAL A 1 233 ? -12.011 -16.386 16.286 1.00 71.62 233 VAL A N 1
ATOM 1786 C CA . VAL A 1 233 ? -13.424 -16.072 16.518 1.00 71.62 233 VAL A CA 1
ATOM 1787 C C . VAL A 1 233 ? -13.478 -14.956 17.551 1.00 71.62 233 VAL A C 1
ATOM 1789 O O . VAL A 1 233 ? -13.175 -15.174 18.723 1.00 71.62 233 VAL A O 1
ATOM 1792 N N . SER A 1 234 ? -13.839 -13.752 17.114 1.00 69.19 234 SER A N 1
ATOM 1793 C CA . SER A 1 234 ? -13.942 -12.571 17.971 1.00 69.19 234 SER A CA 1
ATOM 1794 C C . SER A 1 234 ? -15.366 -12.016 17.987 1.00 69.19 234 SER A C 1
ATOM 1796 O O . SER A 1 234 ? -16.137 -12.171 17.039 1.00 69.19 234 SER A O 1
ATOM 1798 N N . SER A 1 235 ? -15.733 -11.365 19.092 1.00 69.31 235 SER A N 1
ATOM 1799 C CA . SER A 1 235 ? -16.996 -10.639 19.222 1.00 69.31 235 SER A CA 1
ATOM 1800 C C . SER A 1 235 ? -16.747 -9.291 19.882 1.00 69.31 235 SER A C 1
ATOM 1802 O O . SER A 1 235 ? -16.201 -9.240 20.982 1.00 69.31 235 SER A O 1
ATOM 1804 N N . ALA A 1 236 ? -17.197 -8.214 19.245 1.00 71.44 236 ALA A N 1
ATOM 1805 C CA . ALA A 1 236 ? -17.234 -6.884 19.837 1.00 71.44 236 ALA A CA 1
ATOM 1806 C C . ALA A 1 236 ? -18.693 -6.436 19.955 1.00 71.44 236 ALA A C 1
ATOM 1808 O O . ALA A 1 236 ? -19.484 -6.623 19.029 1.00 71.44 236 ALA A O 1
ATOM 1809 N N . SER A 1 237 ? -19.062 -5.847 21.092 1.00 71.12 237 SER A N 1
ATOM 1810 C CA . SER A 1 237 ? -20.395 -5.275 21.290 1.00 71.12 237 SER A CA 1
ATOM 1811 C C . SER A 1 237 ? -20.276 -3.873 21.867 1.00 71.12 237 SER A C 1
ATOM 1813 O O . SER A 1 237 ? -19.484 -3.627 22.774 1.00 71.12 237 SER A O 1
ATOM 1815 N N . ALA A 1 238 ? -21.060 -2.954 21.316 1.00 72.75 238 ALA A N 1
ATOM 1816 C CA . ALA A 1 238 ? -21.074 -1.557 21.707 1.00 72.75 238 ALA A CA 1
ATOM 1817 C C . ALA A 1 238 ? -22.519 -1.103 21.866 1.00 72.75 238 ALA A C 1
ATOM 1819 O O . ALA A 1 238 ? -23.365 -1.393 21.018 1.00 72.75 238 ALA A O 1
ATOM 1820 N N . ARG A 1 239 ? -22.803 -0.349 22.929 1.00 79.69 239 ARG A N 1
ATOM 1821 C CA . ARG A 1 239 ? -24.075 0.357 23.075 1.00 79.69 239 ARG A CA 1
ATOM 1822 C C . ARG A 1 239 ? -23.831 1.843 22.869 1.00 79.69 239 ARG A C 1
ATOM 1824 O O . ARG A 1 239 ? -23.363 2.521 23.777 1.00 79.69 239 ARG A O 1
ATOM 1831 N N . ILE A 1 240 ? -24.169 2.334 21.682 1.00 79.94 240 ILE A N 1
ATOM 1832 C CA . ILE A 1 240 ? -24.044 3.750 21.334 1.00 79.94 240 ILE A CA 1
ATOM 1833 C C . ILE A 1 240 ? -25.438 4.378 21.356 1.00 79.94 240 ILE A C 1
ATOM 1835 O O . ILE A 1 240 ? -26.334 3.950 20.631 1.00 79.94 240 ILE A O 1
ATOM 1839 N N . CYS A 1 241 ? -25.630 5.374 22.218 1.00 79.81 241 CYS A N 1
ATOM 1840 C CA . CYS A 1 241 ? -26.895 6.090 22.357 1.00 79.81 241 CYS A CA 1
ATOM 1841 C C . CYS A 1 241 ? -26.783 7.456 21.670 1.00 79.81 241 CYS A C 1
ATOM 1843 O O . CYS A 1 241 ? -26.020 8.303 22.126 1.00 79.81 241 CYS A O 1
ATOM 1845 N N . LEU A 1 242 ? -27.565 7.682 20.611 1.00 79.50 242 LEU A N 1
ATOM 1846 C CA . LEU A 1 242 ? -27.656 8.971 19.922 1.00 79.50 242 LEU A CA 1
ATOM 1847 C C . LEU A 1 242 ? -29.122 9.388 19.768 1.00 79.50 242 LEU A C 1
ATOM 1849 O O . LEU A 1 242 ? -29.953 8.604 19.310 1.00 79.50 242 LEU A O 1
ATOM 1853 N N . ASN A 1 243 ? -29.429 10.637 20.112 1.00 76.94 243 ASN A N 1
ATOM 1854 C CA . ASN A 1 243 ? -30.747 11.220 19.880 1.00 76.94 243 ASN A CA 1
ATOM 1855 C C . ASN A 1 243 ? -30.806 11.781 18.454 1.00 76.94 243 ASN A C 1
ATOM 1857 O O . ASN A 1 243 ? -30.056 12.693 18.130 1.00 76.94 243 ASN A O 1
ATOM 1861 N N . VAL A 1 244 ? -31.692 11.259 17.600 1.00 72.69 244 VAL A N 1
ATOM 1862 C CA . VAL A 1 244 ? -31.850 11.751 16.219 1.00 72.69 244 VAL A CA 1
ATOM 1863 C C . VAL A 1 244 ? -32.876 12.894 16.192 1.00 72.69 244 VAL A C 1
ATOM 1865 O O . VAL A 1 244 ? -34.038 12.662 16.545 1.00 72.69 244 VAL A O 1
ATOM 1868 N N . PRO A 1 245 ? -32.509 14.120 15.769 1.00 70.62 245 PRO A N 1
ATOM 1869 C CA . PRO A 1 245 ? -33.451 15.233 15.716 1.00 70.62 245 PRO A CA 1
ATOM 1870 C C . PRO A 1 245 ? -34.568 14.974 14.695 1.00 70.62 245 PRO A C 1
ATOM 1872 O O . PRO A 1 245 ? -34.312 14.693 13.529 1.00 70.62 245 PRO A O 1
ATOM 1875 N N . THR A 1 246 ? -35.829 15.135 15.102 1.00 71.81 246 THR A N 1
ATOM 1876 C CA . THR A 1 246 ? -37.000 14.949 14.219 1.00 71.81 246 THR A CA 1
ATOM 1877 C C . THR A 1 246 ? -37.303 16.160 13.330 1.00 71.81 246 THR A C 1
ATOM 1879 O O . THR A 1 246 ? -38.154 16.079 12.445 1.00 71.81 246 THR A O 1
ATOM 1882 N N . LYS A 1 247 ? -36.627 17.298 13.546 1.00 70.94 247 LYS A N 1
ATOM 1883 C CA . LYS A 1 247 ? -36.821 18.548 12.793 1.00 70.94 247 LYS A CA 1
ATOM 1884 C C . LYS A 1 247 ? -35.511 18.963 12.117 1.00 70.94 247 LYS A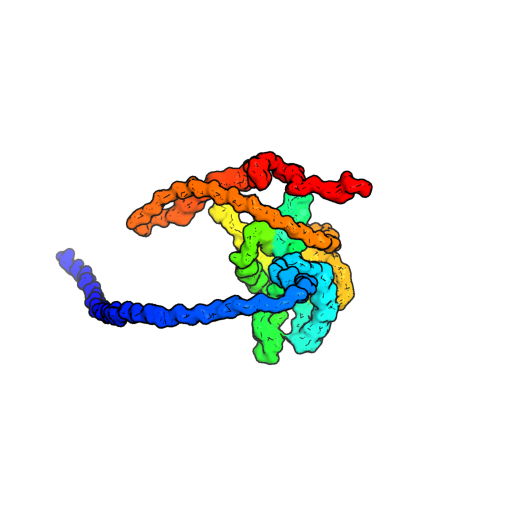 C 1
ATOM 1886 O O . LYS A 1 247 ? -34.545 19.323 12.777 1.00 70.94 247 LYS A O 1
ATOM 1891 N N . THR A 1 248 ? -35.517 18.959 10.788 1.00 63.12 248 THR A N 1
ATOM 1892 C CA . THR A 1 248 ? -34.356 19.087 9.886 1.00 63.12 248 THR A CA 1
ATOM 1893 C C . THR A 1 248 ? -33.752 20.486 9.753 1.00 63.12 248 THR A C 1
ATOM 1895 O O . THR A 1 248 ? -32.784 20.650 9.020 1.00 63.12 248 THR A O 1
ATOM 1898 N N . LYS A 1 249 ? -34.288 21.525 10.412 1.00 60.59 249 LYS A N 1
ATOM 1899 C CA . LYS A 1 249 ? -33.905 22.902 10.051 1.00 60.59 249 LYS A CA 1
ATOM 1900 C C . LYS A 1 249 ? -32.481 23.310 10.450 1.00 60.59 249 LYS A C 1
ATOM 1902 O O . LYS A 1 249 ? -31.972 24.219 9.811 1.00 60.59 249 LYS A O 1
ATOM 1907 N N . GLN A 1 250 ? -31.838 22.652 11.421 1.00 59.91 250 GLN A N 1
ATOM 1908 C CA . GLN A 1 250 ? -30.433 22.901 11.807 1.00 59.91 250 GLN A CA 1
ATOM 1909 C C . GLN A 1 250 ? -29.793 21.675 12.495 1.00 59.91 250 GLN A C 1
ATOM 1911 O O . GLN A 1 250 ? -29.155 21.802 13.535 1.00 59.91 250 GLN A O 1
ATOM 1916 N N . SER A 1 251 ? -30.011 20.455 11.995 1.00 61.94 251 SER A N 1
ATOM 1917 C CA . SER A 1 251 ? -29.405 19.282 12.640 1.00 61.94 251 SER A CA 1
ATOM 1918 C C . SER A 1 251 ? -27.921 19.183 12.285 1.00 61.94 251 SER A C 1
ATOM 1920 O O . SER A 1 251 ? -27.583 18.790 11.166 1.00 61.94 251 SER A O 1
ATOM 1922 N N . HIS A 1 252 ? -27.038 19.439 13.251 1.00 76.88 252 HIS A N 1
ATOM 1923 C CA . HIS A 1 252 ? -25.621 19.065 13.186 1.00 76.88 252 HIS A CA 1
ATOM 1924 C C . HIS A 1 252 ? -25.441 17.553 13.408 1.00 76.88 252 HIS A C 1
ATOM 1926 O O . HIS A 1 252 ? -24.553 17.119 14.134 1.00 76.88 252 HIS A O 1
ATOM 1932 N N . PHE A 1 253 ? -26.296 16.739 12.779 1.00 81.56 253 PHE A N 1
ATOM 1933 C CA . PHE A 1 253 ? -26.393 15.300 13.018 1.00 81.56 253 PHE A CA 1
ATOM 1934 C C . PHE A 1 253 ? -25.046 14.600 12.852 1.00 81.56 253 PHE A C 1
ATOM 1936 O O . PHE A 1 253 ? -24.682 13.781 13.682 1.00 81.56 253 PHE A O 1
ATOM 1943 N N . PHE A 1 254 ? -24.286 14.948 11.810 1.00 81.38 254 PHE A N 1
ATOM 1944 C CA . PHE A 1 254 ? -22.958 14.379 11.595 1.00 81.38 254 PHE A CA 1
ATOM 1945 C C . PHE A 1 254 ? -22.017 14.666 12.774 1.00 81.38 254 PHE A C 1
ATOM 1947 O O . PHE A 1 254 ? -21.376 13.754 13.286 1.00 81.38 254 PHE A O 1
ATOM 1954 N N . THR A 1 255 ? -21.980 15.910 13.254 1.00 82.44 255 THR A N 1
ATOM 1955 C CA . THR A 1 255 ? -21.158 16.312 14.404 1.00 82.44 255 THR A CA 1
ATOM 1956 C C . THR A 1 255 ? -21.602 15.615 15.689 1.00 82.44 255 THR A C 1
ATOM 1958 O O . THR A 1 255 ? -20.762 15.117 16.432 1.00 82.44 255 THR A O 1
ATOM 1961 N N . GLU A 1 256 ? -22.910 15.535 15.941 1.00 83.56 256 GLU A N 1
ATOM 1962 C CA . GLU A 1 256 ? -23.474 14.842 17.107 1.00 83.56 256 GLU A CA 1
ATOM 1963 C C . GLU A 1 256 ? -23.211 13.331 17.055 1.00 83.56 256 GLU A C 1
ATOM 1965 O O . GLU A 1 256 ? -22.858 12.729 18.068 1.00 83.56 256 GLU A O 1
ATOM 1970 N N . PHE A 1 257 ? -23.319 12.723 15.871 1.00 84.50 257 PHE A N 1
ATOM 1971 C CA . PHE A 1 257 ? -23.001 11.318 15.642 1.00 84.50 257 PHE A CA 1
ATOM 1972 C C . PHE A 1 257 ? -21.526 11.040 15.933 1.00 84.50 257 PHE A C 1
ATOM 1974 O O . PHE A 1 257 ? -21.230 10.183 16.761 1.00 84.50 257 PHE A O 1
ATOM 1981 N N . VAL A 1 258 ? -20.614 11.813 15.331 1.00 84.38 258 VAL A N 1
ATOM 1982 C CA . VAL A 1 258 ? -19.163 11.736 15.574 1.00 84.38 258 VAL A CA 1
ATOM 1983 C C . VAL A 1 258 ? -18.848 11.887 17.065 1.00 84.38 258 VAL A C 1
ATOM 1985 O O . VAL A 1 258 ? -18.079 11.098 17.612 1.00 84.38 258 VAL A O 1
ATOM 1988 N N . ALA A 1 259 ? -19.470 12.851 17.750 1.00 83.94 259 ALA A N 1
ATOM 1989 C CA . ALA A 1 259 ? -19.283 13.054 19.185 1.00 83.94 259 ALA A CA 1
ATOM 1990 C C . ALA A 1 259 ? -19.779 11.865 20.025 1.00 83.94 259 ALA A C 1
ATOM 1992 O O . ALA A 1 259 ? -19.135 11.507 21.008 1.00 83.94 259 ALA A O 1
ATOM 1993 N N . ALA A 1 260 ? -20.885 11.224 19.638 1.00 85.69 260 ALA A N 1
ATOM 1994 C CA . ALA A 1 260 ? -21.431 10.074 20.356 1.00 85.69 260 ALA A CA 1
ATOM 1995 C C . ALA A 1 260 ? -20.598 8.792 20.177 1.00 85.69 260 ALA A C 1
ATOM 1997 O O . ALA A 1 260 ? -20.505 7.994 21.110 1.00 85.69 260 ALA A O 1
ATOM 1998 N N . ILE A 1 261 ? -19.989 8.580 19.003 1.00 87.25 261 ILE A N 1
ATOM 1999 C CA . ILE A 1 261 ? -19.192 7.371 18.720 1.00 87.25 261 ILE A CA 1
ATOM 2000 C C . ILE A 1 261 ? -17.723 7.494 19.159 1.00 87.25 261 ILE A C 1
ATOM 2002 O O . ILE A 1 261 ? -17.066 6.475 19.392 1.00 87.25 261 ILE A O 1
ATOM 2006 N N . ARG A 1 262 ? -17.200 8.720 19.298 1.00 85.75 262 ARG A N 1
ATOM 2007 C CA . ARG A 1 262 ? -15.795 8.978 19.646 1.00 85.75 262 ARG A CA 1
ATOM 2008 C C . ARG A 1 262 ? -15.363 8.296 20.956 1.00 85.75 262 ARG A C 1
ATOM 2010 O O . ARG A 1 262 ? -14.393 7.550 20.884 1.00 85.75 262 ARG A O 1
ATOM 2017 N N . PRO A 1 263 ? -16.075 8.420 22.099 1.00 85.69 263 PRO A N 1
ATOM 2018 C CA . PRO A 1 263 ? -15.632 7.804 23.355 1.00 85.69 263 PRO A CA 1
ATOM 2019 C C . PRO A 1 263 ? -15.547 6.279 23.280 1.00 85.69 263 PRO A C 1
ATOM 2021 O O . PRO A 1 263 ? -14.632 5.675 23.830 1.00 85.69 263 PRO A O 1
ATOM 2024 N N . PHE A 1 264 ? -16.492 5.636 22.585 1.00 84.44 264 PHE A N 1
ATOM 2025 C CA . PHE A 1 264 ? -16.432 4.193 22.357 1.00 84.44 264 PHE A CA 1
ATOM 2026 C C . PHE A 1 264 ? -15.197 3.818 21.530 1.00 84.44 264 PHE A C 1
ATOM 2028 O O . PHE A 1 264 ? -14.502 2.867 21.871 1.00 84.44 264 PHE A O 1
ATOM 2035 N N . THR A 1 265 ? -14.913 4.582 20.476 1.00 83.88 265 THR A N 1
ATOM 2036 C CA . THR A 1 265 ? -13.777 4.328 19.584 1.00 83.88 265 THR A CA 1
ATOM 2037 C C . THR A 1 265 ? -12.447 4.532 20.313 1.00 83.88 265 THR A C 1
ATOM 2039 O O . THR A 1 265 ? -11.595 3.654 20.272 1.00 83.88 265 THR A O 1
ATOM 2042 N N . GLU A 1 266 ? -12.288 5.631 21.055 1.00 84.12 266 GLU A N 1
ATOM 2043 C CA . GLU A 1 266 ? -11.105 5.887 21.890 1.00 84.12 266 GLU A CA 1
ATOM 2044 C C . GLU A 1 266 ? -10.906 4.786 22.937 1.00 84.12 266 GLU A C 1
ATOM 2046 O O . GLU A 1 266 ? -9.792 4.294 23.102 1.00 84.12 266 GLU A O 1
ATOM 2051 N N . ASN A 1 267 ? -11.976 4.347 23.606 1.00 81.81 267 ASN A N 1
ATOM 2052 C CA . ASN A 1 267 ? -11.895 3.239 24.554 1.00 81.81 267 ASN A CA 1
ATOM 2053 C C . ASN A 1 267 ? -11.512 1.925 23.873 1.00 81.81 267 ASN A C 1
ATOM 2055 O O . ASN A 1 267 ? -10.765 1.160 24.461 1.00 81.81 267 ASN A O 1
ATOM 2059 N N . LEU A 1 268 ? -12.002 1.655 22.659 1.00 79.38 268 LEU A N 1
ATOM 2060 C CA . LEU A 1 268 ? -11.665 0.444 21.911 1.00 79.38 268 LEU A CA 1
ATOM 2061 C C . LEU A 1 268 ? -10.172 0.399 21.555 1.00 79.38 268 LEU A C 1
ATOM 2063 O O . LEU A 1 268 ? -9.551 -0.643 21.728 1.00 79.38 268 LEU A O 1
ATOM 2067 N N . PHE A 1 269 ? -9.598 1.519 21.104 1.00 76.12 269 PHE A N 1
ATOM 2068 C CA . PHE A 1 269 ? -8.173 1.604 20.754 1.00 76.12 269 PHE A CA 1
ATOM 2069 C C . PHE A 1 269 ? -7.241 1.618 21.968 1.00 76.12 269 PHE A C 1
ATOM 2071 O O . PHE A 1 269 ? -6.124 1.129 21.871 1.00 76.12 269 PHE A O 1
ATOM 2078 N N . ASN A 1 270 ? -7.694 2.152 23.105 1.00 76.44 270 ASN A N 1
ATOM 2079 C CA . ASN A 1 270 ? -6.912 2.195 24.344 1.00 76.44 270 ASN A CA 1
ATOM 2080 C C . ASN A 1 270 ? -7.241 1.037 25.306 1.00 76.44 270 ASN A C 1
ATOM 2082 O O . ASN A 1 270 ? -6.805 1.049 26.459 1.00 76.44 270 ASN A O 1
ATOM 2086 N N . CYS A 1 271 ? -8.047 0.057 24.883 1.00 74.12 271 CYS A N 1
ATOM 2087 C CA . CYS A 1 271 ? -8.396 -1.079 25.725 1.00 74.12 271 CYS A CA 1
ATOM 2088 C C . CYS A 1 271 ? -7.211 -2.044 25.795 1.00 74.12 271 CYS A C 1
ATOM 2090 O O . CYS A 1 271 ? -6.979 -2.813 24.867 1.00 74.12 271 CYS A O 1
ATOM 2092 N N . SER A 1 272 ? -6.501 -2.050 26.921 1.00 66.38 272 SER A N 1
ATOM 2093 C CA . SER A 1 272 ? -5.383 -2.970 27.171 1.00 66.38 272 SER A CA 1
ATOM 2094 C C . SER A 1 272 ? -5.809 -4.426 27.399 1.00 66.38 272 SER A C 1
ATOM 2096 O O . SER A 1 272 ? -4.972 -5.291 27.634 1.00 66.38 272 SER A O 1
ATOM 2098 N N . LEU A 1 273 ? -7.116 -4.702 27.389 1.00 66.00 273 LEU A N 1
ATOM 2099 C CA . LEU A 1 273 ? -7.689 -5.967 27.818 1.00 66.00 273 LEU A CA 1
ATOM 2100 C C . LEU A 1 273 ? -8.642 -6.516 26.756 1.00 66.00 273 LEU A C 1
ATOM 2102 O O . LEU A 1 273 ? -9.810 -6.131 26.680 1.00 66.00 273 LEU A O 1
ATOM 2106 N N . ALA A 1 274 ? -8.148 -7.466 25.966 1.00 72.06 274 ALA A N 1
ATOM 2107 C CA . ALA A 1 274 ? -8.951 -8.203 25.000 1.00 72.06 274 ALA A CA 1
ATOM 2108 C C . ALA A 1 274 ? -9.270 -9.609 25.524 1.00 72.06 274 ALA A C 1
ATOM 2110 O O . ALA A 1 274 ? -8.424 -10.279 26.116 1.00 72.06 274 ALA A O 1
ATOM 2111 N N . LEU A 1 275 ? -10.497 -10.075 25.277 1.00 72.12 275 LEU A N 1
ATOM 2112 C CA . LEU A 1 275 ? -10.857 -11.478 25.469 1.00 72.12 275 LEU A CA 1
ATOM 2113 C C . LEU A 1 275 ? -10.548 -12.251 24.189 1.00 72.12 275 LEU A C 1
ATOM 2115 O O . LEU A 1 275 ? -11.194 -12.042 23.162 1.00 72.12 275 LEU A O 1
ATOM 2119 N N . ILE A 1 276 ? -9.598 -13.177 24.264 1.00 72.38 276 ILE A N 1
ATOM 2120 C CA . ILE A 1 276 ? -9.237 -14.069 23.161 1.00 72.38 276 ILE A CA 1
ATOM 2121 C C . ILE A 1 276 ? -9.541 -15.491 23.615 1.00 72.38 276 ILE A C 1
ATOM 2123 O O . ILE A 1 276 ? -8.973 -15.973 24.589 1.00 72.38 276 ILE A O 1
ATOM 2127 N N . ASN A 1 277 ? -10.485 -16.153 22.940 1.00 71.56 277 ASN A N 1
ATOM 2128 C CA . ASN A 1 277 ? -11.011 -17.465 23.345 1.00 71.56 277 ASN A CA 1
ATOM 2129 C C . ASN A 1 277 ? -11.559 -17.501 24.790 1.00 71.56 277 ASN A C 1
ATOM 2131 O O . ASN A 1 277 ? -11.480 -18.522 25.466 1.00 71.56 277 ASN A O 1
ATOM 2135 N N . GLY A 1 278 ? -12.123 -16.385 25.266 1.00 73.88 278 GLY A N 1
ATOM 2136 C CA . GLY A 1 278 ? -12.676 -16.267 26.621 1.00 73.88 278 GLY A CA 1
ATOM 2137 C C . GLY A 1 278 ? -11.638 -16.017 27.720 1.00 73.88 278 GLY A C 1
ATOM 2138 O O . GLY A 1 278 ? -12.021 -15.874 28.879 1.00 73.88 278 GLY A O 1
ATOM 2139 N N . GLU A 1 279 ? -10.355 -15.913 27.371 1.00 74.12 279 GLU A N 1
ATOM 2140 C CA . GLU A 1 279 ? -9.277 -15.560 28.293 1.00 74.12 279 GLU A CA 1
ATOM 2141 C C . GLU A 1 279 ? -8.886 -14.093 28.112 1.00 74.12 279 GLU A C 1
ATOM 2143 O O . GLU A 1 279 ? -8.750 -13.614 26.985 1.00 74.12 279 GLU A O 1
ATOM 2148 N N . MET A 1 280 ? -8.706 -13.379 29.226 1.00 77.56 280 MET A N 1
ATOM 2149 C CA . MET A 1 280 ? -8.155 -12.022 29.215 1.00 77.56 280 MET A CA 1
ATOM 2150 C C . MET A 1 280 ? -6.687 -12.107 28.813 1.00 77.56 280 MET A C 1
ATOM 2152 O O . MET A 1 280 ? -5.938 -12.850 29.448 1.00 77.56 280 MET A O 1
ATOM 2156 N N . ARG A 1 281 ? -6.285 -11.357 27.789 1.00 74.00 281 ARG A N 1
ATOM 2157 C CA . ARG A 1 281 ? -4.891 -11.274 27.352 1.00 74.00 281 ARG A CA 1
ATOM 2158 C C . ARG A 1 281 ? -4.415 -9.835 27.316 1.00 74.00 281 ARG A C 1
ATOM 2160 O O . ARG A 1 281 ? -5.172 -8.937 26.943 1.00 74.00 281 ARG A O 1
ATOM 2167 N N . ASP A 1 282 ? -3.160 -9.667 27.709 1.00 74.19 282 ASP A N 1
ATOM 2168 C CA . ASP A 1 282 ? -2.407 -8.433 27.532 1.00 74.19 282 ASP A CA 1
ATOM 2169 C C . ASP A 1 282 ? -1.963 -8.279 26.067 1.00 74.19 282 ASP A C 1
ATOM 2171 O O . ASP A 1 282 ? -1.770 -9.266 25.353 1.00 74.19 282 ASP A O 1
ATOM 2175 N N . GLU A 1 283 ? -1.786 -7.038 25.616 1.00 69.88 283 GLU A N 1
ATOM 2176 C CA . GLU A 1 283 ? -1.348 -6.714 24.251 1.00 69.88 283 GLU A CA 1
ATOM 2177 C C . GLU A 1 283 ? 0.014 -7.323 23.877 1.00 69.88 283 GLU A C 1
ATOM 2179 O O . GLU A 1 283 ? 0.273 -7.599 22.705 1.00 69.88 283 GLU A O 1
ATOM 2184 N N . SER A 1 284 ? 0.880 -7.556 24.867 1.00 72.50 284 SER A N 1
ATOM 2185 C CA . SER A 1 284 ? 2.216 -8.124 24.670 1.00 72.50 284 SER A CA 1
ATOM 2186 C C . SER A 1 284 ? 2.225 -9.655 24.595 1.00 72.50 284 SER A C 1
ATO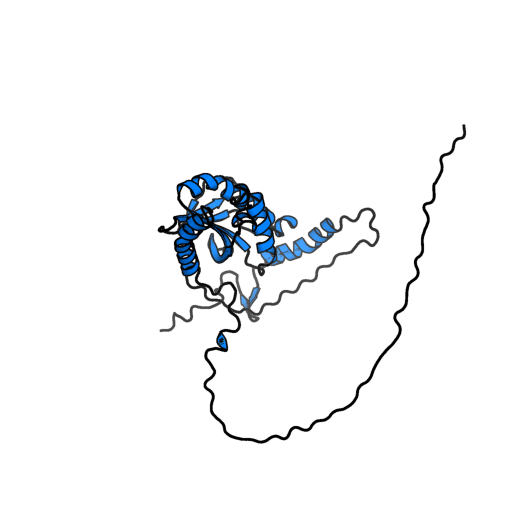M 2188 O O . SER A 1 284 ? 3.245 -10.260 24.244 1.00 72.50 284 SER A O 1
ATOM 2190 N N . GLU A 1 285 ? 1.104 -10.313 24.908 1.00 74.44 285 GLU A N 1
ATOM 2191 C CA . GLU A 1 285 ? 1.014 -11.767 24.888 1.00 74.44 285 GLU A CA 1
ATOM 2192 C C . GLU A 1 285 ? 0.870 -12.305 23.463 1.00 74.44 285 GLU A C 1
ATOM 2194 O O . GLU A 1 285 ? -0.082 -12.014 22.738 1.00 74.44 285 GLU A O 1
ATOM 2199 N N . GLN A 1 286 ? 1.791 -13.188 23.070 1.00 72.31 286 GLN A N 1
ATOM 2200 C CA . GLN A 1 286 ? 1.686 -13.886 21.793 1.00 72.31 286 GLN A CA 1
ATOM 2201 C C . GLN A 1 286 ? 0.394 -14.712 21.730 1.00 72.31 286 GLN A C 1
ATOM 2203 O O . GLN A 1 286 ? 0.098 -15.517 22.620 1.00 72.31 286 GLN A O 1
ATOM 2208 N N . LEU A 1 287 ? -0.347 -14.572 20.624 1.00 69.62 287 LEU A N 1
ATOM 2209 C CA . LEU A 1 287 ? -1.559 -15.355 20.360 1.00 69.62 287 LEU A CA 1
ATOM 2210 C C . LEU A 1 287 ? -1.291 -16.866 20.433 1.00 69.62 287 LEU A C 1
ATOM 2212 O O . LEU A 1 287 ? -2.108 -17.613 20.982 1.00 69.62 287 LEU A O 1
ATOM 2216 N N . PHE A 1 288 ? -0.109 -17.290 19.980 1.00 68.94 288 PHE A N 1
ATOM 2217 C CA . PHE A 1 288 ? 0.389 -18.657 20.077 1.00 68.94 288 PHE A CA 1
ATOM 2218 C C . PHE A 1 288 ? 1.762 -18.654 20.728 1.00 68.94 288 PHE A C 1
ATOM 2220 O O . PHE A 1 288 ? 2.649 -17.910 20.329 1.00 68.94 288 PHE A O 1
ATOM 2227 N N . LYS A 1 289 ? 1.962 -19.547 21.695 1.00 61.66 289 LYS A N 1
ATOM 2228 C CA . LYS A 1 289 ? 3.310 -19.920 22.120 1.00 61.66 289 LYS A CA 1
ATOM 2229 C C . LYS A 1 289 ? 3.876 -20.805 21.018 1.00 61.66 289 LYS A C 1
ATOM 2231 O O . LYS A 1 289 ? 3.242 -21.812 20.706 1.00 61.66 289 LYS A O 1
ATOM 2236 N N . ASP A 1 290 ? 5.024 -20.446 20.448 1.00 50.69 290 ASP A N 1
ATOM 2237 C CA . ASP A 1 290 ? 5.729 -21.251 19.444 1.00 50.69 290 ASP A CA 1
ATOM 2238 C C . ASP A 1 290 ? 5.684 -22.748 19.792 1.00 50.69 290 ASP A C 1
ATOM 2240 O O . ASP A 1 290 ? 6.408 -23.238 20.666 1.00 50.69 290 ASP A O 1
ATOM 2244 N N . VAL A 1 291 ? 4.858 -23.511 19.071 1.00 48.38 291 VAL A N 1
ATOM 2245 C CA . VAL A 1 291 ? 4.797 -24.976 19.218 1.00 48.38 291 VAL A CA 1
ATOM 2246 C C . VAL A 1 291 ? 6.118 -25.610 18.746 1.00 48.38 291 VAL A C 1
ATOM 2248 O O . VAL A 1 291 ? 6.436 -26.745 19.097 1.00 48.38 291 VAL A O 1
ATOM 2251 N N . LYS A 1 292 ? 6.965 -24.848 18.038 1.00 46.91 292 LYS A N 1
ATOM 2252 C CA . LYS A 1 292 ? 8.281 -25.273 17.541 1.00 46.91 292 LYS A CA 1
ATOM 2253 C C . LYS A 1 292 ? 9.400 -25.288 18.599 1.00 46.91 292 LYS A C 1
ATOM 2255 O O . LYS A 1 292 ? 10.518 -25.666 18.271 1.00 46.91 292 LYS A O 1
ATOM 2260 N N . LYS A 1 293 ? 9.127 -24.986 19.878 1.00 42.59 293 LYS A N 1
ATOM 2261 C CA . LYS A 1 293 ? 10.072 -25.211 21.002 1.00 42.59 293 LYS A CA 1
ATOM 2262 C C . LYS A 1 293 ? 9.743 -26.438 21.868 1.00 42.59 293 LYS A C 1
ATOM 2264 O O . LYS A 1 293 ? 10.013 -26.457 23.067 1.00 42.59 293 LYS A O 1
ATOM 2269 N N . LYS A 1 294 ? 9.192 -27.497 21.269 1.00 34.62 294 LYS A N 1
ATOM 2270 C CA . LYS A 1 294 ? 9.166 -28.840 21.877 1.00 34.62 294 LYS A CA 1
ATOM 2271 C C . LYS A 1 294 ? 9.685 -29.917 20.919 1.00 34.62 294 LYS A C 1
ATOM 2273 O O . LYS A 1 294 ? 8.913 -30.757 20.469 1.00 34.62 294 LYS A O 1
ATOM 2278 N N . ARG A 1 295 ? 10.996 -29.910 20.673 1.00 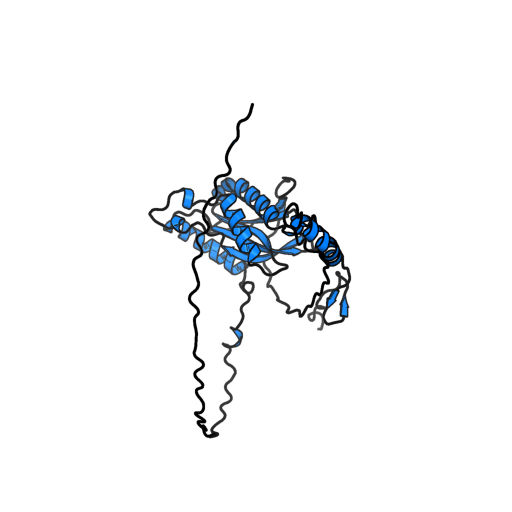32.50 295 ARG A N 1
ATOM 2279 C CA . ARG A 1 295 ? 11.945 -31.033 20.845 1.00 32.50 295 ARG A CA 1
ATOM 2280 C C . ARG A 1 295 ? 13.244 -30.755 20.109 1.00 32.50 295 ARG A C 1
ATOM 2282 O O . ARG A 1 295 ? 13.166 -30.342 18.937 1.00 32.50 295 ARG A O 1
#

Sequence (295 aa):
MDHGHHIEKADIQKHQRPTISSGRTRTQMGKKKEKWEAGSGQEKEPLKDEIAGQMIVFDSSLEYEVNSTQKSQPENEREHGIPYVAYFLVGSFCSDGDIHVAHMAPCSLPSTATDSAGDSLSKTLDEDWIADNAEKVTRILPGGVNVVGLAFFSGRKIFNDQKAMLRRALSRTQQIANLLTTLGISSLSDSMALVFTESPIGKPMGLIVDVMNRAPDSPTKVSFSSLEWVSLVSSASARICLNVPTKTKQSHFFTEFVAAIRPFTENLFNCSLALINGEMRDESEQLFKDVKKKR

Solvent-accessible surface area (backbone atoms only — not comparable to full-atom values): 18893 Å² total; per-residue (Å²): 134,83,86,90,83,86,87,83,86,83,84,85,83,86,80,82,82,83,84,89,75,88,81,91,82,86,84,79,88,80,91,75,86,82,80,90,78,90,78,81,92,70,88,70,74,80,63,84,71,70,78,67,77,71,77,54,90,56,72,59,58,62,64,56,51,53,55,51,50,29,60,45,45,63,53,45,24,72,74,51,69,33,74,59,52,42,24,35,26,30,17,35,82,45,96,86,75,50,78,48,71,50,37,74,46,77,52,73,68,56,81,45,30,71,38,93,85,36,54,79,65,39,56,50,88,51,42,65,60,50,23,59,49,46,47,57,52,43,74,73,46,60,90,86,43,37,71,46,30,38,36,40,34,24,45,67,67,59,46,64,74,42,45,68,48,55,50,51,18,50,30,49,30,51,63,65,65,36,65,44,50,82,60,74,40,89,82,62,72,62,54,34,41,40,34,40,29,38,44,67,71,59,72,65,41,27,28,41,34,39,51,72,79,73,50,77,67,42,80,43,86,70,82,82,76,87,85,82,88,78,93,78,85,81,87,88,86,82,91,77,80,76,88,78,77,93,62,82,90,77,64,60,55,69,61,55,50,42,61,50,49,35,63,58,51,54,47,62,77,67,51,66,68,45,68,60,87,82,38,80,41,54,85,85,57,68,94,62,77,71,75,84,79,75,127

Foldseek 3Di:
DDDDDDDDDDDDDDDDDDDDDDDDDDDDDDDDDDDDDDDDDDPDDPPPVVVVPDDDQLQDFPVVVLLVQQQCQVVCCVQQVQQKWKWFFKFACDPVRDTDGRDTHGLDFPPLSRDPPRDPVSSDDFLCSLQVVQLVVLVPDDPRMGRQAMEMEGAPVVCVVCVVRRLSSVLSNLVSNPPCVLLVDRDGDLWGWYWYAYHNDGDIWIWIRRSPPRDDTDTDDDDTDRDDDDDFDDDDDDDFDADDDPDDPDDPPSVRVSVRCNVVVVCVVPVQWDQGVNDTDGPPDDPDDPPVPDD

Radius of gyration: 28.68 Å; Cα contacts (8 Å, |Δi|>4): 329; chains: 1; bounding box: 71×105×60 Å

InterPro domains:
  IPR029454 ODR-4-like [PF14778] (88-290)
  IPR029454 ODR-4-like [PTHR33966] (66-294)

Nearest PDB structures (foldseek):
  5cw3-assembly1_B  TM=3.925E-01  e=1.241E-02  Camponotus floridanus
  8se7-assembly4_R  TM=4.458E-01  e=7.518E+00  Homo sapiens
  8se8-assembly4_R  TM=4.078E-01  e=7.996E+00  Homo sapiens
  8xks-assembly1_B  TM=1.702E-01  e=6.249E+00  Chlamydomonas reinhardtii

Secondary structure (DSSP, 8-state):
------PPPPP----------------------PPP-----------TTGGGTT--TT-S-HHHHHHHHHHHHHHHHHHH---EEEEEEEEEE-TTS-EEEEEEEE-PPPGGGSSTT--TTTT---HHHHHHHHHHHHHHSPTT-EEEEEEEEE-HHHHHHHHHHHHHHHHHHHHHH-GGGGGT---S-SEEEEEEEESSS---EEEEEESSS-PPPEEE----------------------PPPS-GGG--HHHHHHHHHHHHHHHHHT---EEETTEEE-TTS-SS--GGG--

pLDDT: mean 73.96, std 22.78, range [25.27, 98.06]

Organism: Parelaphostrongylus tenuis (NCBI:txid148309)

Mean predicted aligned error: 14.72 Å